Protein AF-A0A4Z2FS42-F1 (afdb_monomer_lite)

Foldseek 3Di:
DDDDDDDDDDDDDDDDDDDDDDDDDDDDDDDDDDDDDDPPDPDDDPVPPDPPPDPDDDDDDDDDDDDDDDDDDDDDDDDDDDDDDDDDDDDDDDDDDDDDDDDDDDDDPDDDDDDPDDDDDDPDDPVVVVVVVVVVVVVVVVVVVVVVVVVVVVVVVVVVVVVVVVVVVVVVVVVVVVVVVVVVVVVVVVVVVVVVVVVCVVCVVVVVVVVVVVVVVVVVSVVVVVCVVVVVVDPDPPPDDPVVVVVVVVVVVVVVVVVVVVVVPPPPVVVVVVVVVVVVCVVVVVVVVVVVVVVVVVVVVVVVVVVVVVVVVVVVVVDVVCDPVRVCCVVPPDD

Radius of gyration: 51.04 Å; chains: 1; bounding box: 106×82×142 Å

Organism: NCBI:txid230148

Structure (mmCIF, N/CA/C/O backbone):
data_AF-A0A4Z2FS42-F1
#
_entry.id   AF-A0A4Z2FS42-F1
#
loop_
_atom_site.group_PDB
_atom_site.id
_atom_site.type_symbol
_atom_site.label_atom_id
_atom_site.label_alt_id
_atom_site.label_comp_id
_atom_site.label_asym_id
_atom_site.label_entity_id
_atom_site.label_seq_id
_atom_site.pdbx_PDB_ins_code
_atom_site.Cartn_x
_atom_site.Cartn_y
_atom_site.Cartn_z
_atom_site.occupancy
_atom_site.B_iso_or_equiv
_atom_site.auth_seq_id
_atom_site.auth_comp_id
_atom_site.auth_asym_id
_atom_site.auth_atom_id
_atom_site.pdbx_PDB_model_num
ATOM 1 N N . MET A 1 1 ? 35.906 0.030 44.402 1.00 43.84 1 MET A N 1
ATOM 2 C CA . MET A 1 1 ? 36.406 -0.718 43.227 1.00 43.84 1 MET A CA 1
ATOM 3 C C . MET A 1 1 ? 36.754 -2.135 43.660 1.00 43.84 1 MET A C 1
ATOM 5 O O . MET A 1 1 ? 37.152 -2.299 44.803 1.00 43.84 1 MET A O 1
ATOM 9 N N . SER A 1 2 ? 36.602 -3.094 42.743 1.00 39.00 2 SER A N 1
ATOM 10 C CA . SER A 1 2 ? 36.711 -4.559 42.892 1.00 39.00 2 SER A CA 1
ATOM 11 C C . SER A 1 2 ? 35.472 -5.287 43.411 1.00 39.00 2 SER A C 1
ATOM 13 O O . SER A 1 2 ? 35.151 -5.234 44.592 1.00 39.00 2 SER A O 1
ATOM 15 N N . THR A 1 3 ? 34.819 -6.025 42.509 1.00 35.16 3 THR A N 1
ATOM 16 C CA . THR A 1 3 ? 34.670 -7.494 42.581 1.00 35.16 3 THR A CA 1
ATOM 17 C C . THR A 1 3 ? 33.932 -8.016 41.332 1.00 35.16 3 THR A C 1
ATOM 19 O O . THR A 1 3 ? 32.790 -7.668 41.070 1.00 35.16 3 THR A O 1
ATOM 22 N N . ASN A 1 4 ? 34.625 -8.842 40.545 1.00 39.91 4 ASN A N 1
ATOM 23 C CA . ASN A 1 4 ? 34.054 -10.009 39.844 1.00 39.91 4 ASN A CA 1
ATOM 24 C C . ASN A 1 4 ? 34.124 -11.206 40.847 1.00 39.91 4 ASN A C 1
ATOM 26 O O . ASN A 1 4 ? 34.803 -11.007 41.863 1.00 39.91 4 ASN A O 1
ATOM 30 N N . PRO A 1 5 ? 33.579 -12.438 40.626 1.00 57.19 5 PRO A N 1
ATOM 31 C CA . PRO A 1 5 ? 33.249 -13.059 39.328 1.00 57.19 5 PRO A CA 1
ATOM 32 C C . PRO A 1 5 ? 32.094 -14.125 39.289 1.00 57.19 5 PRO A C 1
ATOM 34 O O . PRO A 1 5 ? 31.539 -14.517 40.303 1.00 57.19 5 PRO A O 1
ATOM 37 N N . SER A 1 6 ? 31.853 -14.661 38.076 1.00 35.16 6 SER A N 1
ATOM 38 C CA . SER A 1 6 ? 31.597 -16.082 37.703 1.00 35.16 6 SER A CA 1
ATOM 39 C C . SER A 1 6 ? 30.353 -16.862 38.194 1.00 35.16 6 SER A C 1
ATOM 41 O O . SER A 1 6 ? 30.174 -17.076 39.384 1.00 35.16 6 SER A O 1
ATOM 43 N N . LEU A 1 7 ? 29.602 -17.483 37.265 1.00 32.50 7 LEU A N 1
ATOM 44 C CA . LEU A 1 7 ? 29.760 -18.911 36.895 1.00 32.50 7 LEU A CA 1
ATOM 45 C C . LEU A 1 7 ? 28.726 -19.371 35.845 1.00 32.50 7 LEU A C 1
ATOM 47 O O . LEU A 1 7 ? 27.563 -18.979 35.851 1.00 32.50 7 LEU A O 1
ATOM 51 N N . LYS A 1 8 ? 29.187 -20.244 34.945 1.00 37.31 8 LYS A N 1
ATOM 52 C CA . LYS A 1 8 ? 28.462 -20.915 33.855 1.00 37.31 8 LYS A CA 1
ATOM 53 C C . LYS A 1 8 ? 28.771 -22.418 33.962 1.00 37.31 8 LYS A C 1
ATOM 55 O O . LYS A 1 8 ? 29.942 -22.757 34.097 1.00 37.31 8 LYS A O 1
ATOM 60 N N . SER A 1 9 ? 27.767 -23.298 33.905 1.00 32.19 9 SER A N 1
ATOM 61 C CA . SER A 1 9 ? 27.852 -24.731 33.508 1.00 32.19 9 SER A CA 1
ATOM 62 C C . SER A 1 9 ? 26.427 -25.331 33.474 1.00 32.19 9 SER A C 1
ATOM 64 O O . SER A 1 9 ? 25.662 -25.141 34.410 1.00 32.19 9 SER A O 1
ATOM 66 N N . SER A 1 10 ? 25.908 -25.687 32.288 1.00 31.25 10 SER A N 1
ATOM 67 C CA . SER A 1 10 ? 25.725 -27.053 31.721 1.00 31.25 10 SER A CA 1
ATOM 68 C C . SER A 1 10 ? 24.819 -27.979 32.558 1.00 31.25 10 SER A C 1
ATOM 70 O O . SER A 1 10 ? 25.208 -28.405 33.634 1.00 31.25 10 SER A O 1
ATOM 72 N N . SER A 1 11 ? 23.562 -28.192 32.149 1.00 31.44 11 SER A N 1
ATOM 73 C CA . SER A 1 11 ? 23.066 -29.289 31.282 1.00 31.44 11 SER A CA 1
ATOM 74 C C . SER A 1 11 ? 23.038 -30.674 31.945 1.00 31.44 11 SER A C 1
ATOM 76 O O . SER A 1 11 ? 24.085 -31.245 32.232 1.00 31.44 11 SER A O 1
ATOM 78 N N . THR A 1 12 ? 21.838 -31.241 32.110 1.00 34.03 12 THR A N 1
ATOM 79 C CA . THR A 1 12 ? 21.510 -32.616 31.687 1.00 34.03 12 THR A CA 1
ATOM 80 C C . THR A 1 12 ? 19.995 -32.834 31.665 1.00 34.03 12 THR A C 1
ATOM 82 O O . THR A 1 12 ? 19.233 -32.250 32.428 1.00 34.03 12 THR A O 1
ATOM 85 N N . ASP A 1 13 ? 19.611 -33.652 30.697 1.00 31.41 13 ASP A N 1
ATOM 86 C CA . ASP A 1 13 ? 18.299 -33.910 30.115 1.00 31.41 13 ASP A CA 1
ATOM 87 C C . ASP A 1 13 ? 17.724 -35.231 30.670 1.00 31.41 13 ASP A C 1
ATOM 89 O O . ASP A 1 13 ? 18.502 -36.099 31.064 1.00 31.41 13 ASP A O 1
ATOM 93 N N . THR A 1 14 ? 16.397 -35.418 30.693 1.00 35.22 14 THR A N 1
ATOM 94 C CA . THR A 1 14 ? 15.721 -36.744 30.646 1.00 35.22 14 THR A CA 1
ATOM 95 C C . THR A 1 14 ? 14.189 -36.613 30.507 1.00 35.22 14 THR A C 1
ATOM 97 O O . THR A 1 14 ? 13.430 -36.616 31.466 1.00 35.22 14 THR A O 1
ATOM 100 N N . LYS A 1 15 ? 13.745 -36.492 29.253 1.00 35.59 15 LYS A N 1
ATOM 101 C CA . LYS A 1 15 ? 12.736 -37.312 28.537 1.00 35.59 15 LYS A CA 1
ATOM 102 C C . LYS A 1 15 ? 11.478 -37.880 29.260 1.00 35.59 15 LYS A C 1
ATOM 104 O O . LYS A 1 15 ? 11.573 -38.768 30.098 1.00 35.59 15 LYS A O 1
ATOM 109 N N . SER A 1 16 ? 10.332 -37.616 28.599 1.00 30.27 16 SER A N 1
ATOM 110 C CA . SER A 1 16 ? 9.091 -38.434 28.467 1.00 30.27 16 SER A CA 1
ATOM 111 C C . SER A 1 16 ? 8.063 -38.359 29.618 1.00 30.27 16 SER A C 1
ATOM 113 O O . SER A 1 16 ? 8.430 -38.444 30.773 1.00 30.27 16 SER A O 1
ATOM 115 N N . THR A 1 17 ? 6.743 -38.217 29.427 1.00 31.22 17 THR A N 1
ATOM 116 C CA . THR A 1 17 ? 5.826 -38.826 28.443 1.00 31.22 17 THR A CA 1
ATOM 117 C C . THR A 1 17 ? 4.518 -38.020 28.281 1.00 31.22 17 THR A C 1
ATOM 119 O O . THR A 1 17 ? 4.109 -37.237 29.130 1.00 31.22 17 THR A O 1
ATOM 122 N N . LYS A 1 18 ? 3.866 -38.277 27.145 1.00 33.28 18 LYS A N 1
ATOM 123 C CA . LYS A 1 18 ? 2.578 -37.801 26.618 1.00 33.28 18 LYS A CA 1
ATOM 124 C C . LYS A 1 18 ? 1.390 -38.604 27.178 1.00 33.28 18 LYS A C 1
ATOM 126 O O . LYS A 1 18 ? 1.459 -39.827 27.151 1.00 33.28 18 LYS A O 1
ATOM 131 N N . SER A 1 19 ? 0.288 -37.944 27.556 1.00 30.28 19 SER A N 1
ATOM 132 C CA . SER A 1 19 ? -1.095 -38.483 27.630 1.00 30.28 19 SER A CA 1
ATOM 133 C C . SER A 1 19 ? -2.027 -37.349 28.115 1.00 30.28 19 SER A C 1
ATOM 135 O O . SER A 1 19 ? -1.705 -36.716 29.108 1.00 30.28 19 SER A O 1
ATOM 137 N N . GLY A 1 20 ? -3.132 -36.931 27.487 1.00 28.22 20 GLY A N 1
ATOM 138 C CA . GLY A 1 20 ? -4.033 -37.622 26.568 1.00 28.22 20 GLY A CA 1
ATOM 139 C C . GLY A 1 20 ? -5.288 -38.114 27.300 1.00 28.22 20 GLY A C 1
ATOM 140 O O . GLY A 1 20 ? -5.490 -39.319 27.368 1.00 28.22 20 GLY A O 1
ATOM 141 N N . SER A 1 21 ? -6.119 -37.230 27.875 1.00 28.89 21 SER A N 1
ATOM 142 C CA . SER A 1 21 ? -7.368 -37.640 28.537 1.00 28.89 21 SER A CA 1
ATOM 143 C C . SER A 1 21 ? -8.581 -37.460 27.618 1.00 28.89 21 SER A C 1
ATOM 145 O O . SER A 1 21 ? -8.956 -36.352 27.252 1.00 28.89 21 SER A O 1
ATOM 147 N N . ASN A 1 22 ? -9.210 -38.580 27.260 1.00 30.80 22 ASN A N 1
ATOM 148 C CA . ASN A 1 22 ? -10.574 -38.633 26.746 1.00 30.80 22 ASN A CA 1
ATOM 149 C C . ASN A 1 22 ? -11.304 -39.834 27.366 1.00 30.80 22 ASN A C 1
ATOM 151 O O . ASN A 1 22 ? -10.798 -40.950 27.343 1.00 30.80 22 ASN A O 1
ATOM 155 N N . ALA A 1 23 ? -12.503 -39.536 27.872 1.00 30.44 23 ALA A N 1
ATOM 156 C CA . ALA A 1 23 ? -13.696 -40.369 28.042 1.00 30.44 23 ALA A CA 1
ATOM 157 C C . ALA A 1 23 ? -13.602 -41.759 28.712 1.00 30.44 23 ALA A C 1
ATOM 159 O O . ALA A 1 23 ? -13.094 -42.720 28.147 1.00 30.44 23 ALA A O 1
ATOM 160 N N . SER A 1 24 ? -14.344 -41.922 29.812 1.00 31.53 24 SER A N 1
ATOM 161 C CA . SER A 1 24 ? -15.269 -43.057 29.961 1.00 31.53 24 SER A CA 1
ATOM 162 C C . SER A 1 24 ? -16.402 -42.730 30.945 1.00 31.53 24 SER A C 1
ATOM 164 O O . SER A 1 24 ? -16.289 -41.856 31.802 1.00 31.53 24 SER A O 1
ATOM 166 N N . LYS A 1 25 ? -17.537 -43.384 30.706 1.00 31.92 25 LYS A N 1
ATOM 167 C CA . LYS A 1 25 ? -18.897 -43.161 31.210 1.00 31.92 25 LYS A CA 1
ATOM 168 C C . LYS A 1 25 ? -19.390 -44.502 31.792 1.00 31.92 25 LYS A C 1
ATOM 170 O O . LYS A 1 25 ? -18.955 -45.528 31.274 1.00 31.92 25 LYS A O 1
ATOM 175 N N . LEU A 1 26 ? -20.367 -44.453 32.715 1.00 30.45 26 LEU A N 1
ATOM 176 C CA . LEU A 1 26 ? -21.192 -45.558 33.275 1.00 30.45 26 LEU A CA 1
ATOM 177 C C . LEU A 1 26 ? -20.496 -46.514 34.287 1.00 30.45 26 LEU A C 1
ATOM 179 O O . LEU A 1 26 ? -19.335 -46.839 34.107 1.00 30.45 26 LEU A O 1
ATOM 183 N N . ASP A 1 27 ? -21.124 -47.076 35.335 1.00 28.30 27 ASP A N 1
ATOM 184 C CA . ASP A 1 27 ? -22.435 -46.874 35.980 1.00 28.30 27 ASP A CA 1
ATOM 185 C C . ASP A 1 27 ? -22.505 -47.626 37.343 1.00 28.30 27 ASP A C 1
ATOM 187 O O . ASP A 1 27 ? -21.846 -48.644 37.528 1.00 28.30 27 ASP A O 1
ATOM 191 N N . THR A 1 28 ? -23.379 -47.147 38.243 1.00 31.19 28 THR A N 1
ATOM 192 C CA . THR A 1 28 ? -24.118 -47.817 39.357 1.00 31.19 28 THR A CA 1
ATOM 193 C C . THR A 1 28 ? -23.478 -48.813 40.354 1.00 31.19 28 THR A C 1
ATOM 195 O O . THR A 1 28 ? -23.146 -49.941 40.012 1.00 31.19 28 THR A O 1
ATOM 198 N N . THR A 1 29 ? -23.613 -48.521 41.662 1.00 32.31 29 THR A N 1
ATOM 199 C CA . THR A 1 29 ? -24.537 -49.248 42.580 1.00 32.31 29 THR A CA 1
ATOM 200 C C . THR A 1 29 ? -24.761 -48.513 43.915 1.00 32.31 29 THR A C 1
ATOM 202 O O . THR A 1 29 ? -23.971 -47.683 44.350 1.00 32.31 29 THR A O 1
ATOM 205 N N . VAL A 1 30 ? -25.925 -48.786 44.507 1.00 31.23 30 VAL A N 1
ATOM 206 C CA . VAL A 1 30 ? -26.666 -48.038 45.536 1.00 31.23 30 VAL A CA 1
ATOM 207 C C . VAL A 1 30 ? -26.374 -48.552 46.953 1.00 31.23 30 VAL A C 1
ATOM 209 O O . VAL A 1 30 ? -26.316 -49.757 47.151 1.00 31.23 30 VAL A O 1
ATOM 212 N N . THR A 1 31 ? -26.331 -47.669 47.959 1.00 31.75 31 THR A N 1
ATOM 213 C CA . THR A 1 31 ? -26.948 -47.887 49.292 1.00 31.75 31 THR A CA 1
ATOM 214 C C . THR A 1 31 ? -27.086 -46.544 50.024 1.00 31.75 31 THR A C 1
ATOM 216 O O . THR A 1 31 ? -26.154 -45.749 50.097 1.00 31.75 31 THR A O 1
ATOM 219 N N . GLY A 1 32 ? -28.304 -46.236 50.476 1.00 31.83 32 GLY A N 1
ATOM 220 C CA . GLY A 1 32 ? -28.723 -44.879 50.817 1.00 31.83 32 GLY A CA 1
ATOM 221 C C . GLY A 1 32 ? -28.475 -44.432 52.255 1.00 31.83 32 GLY A C 1
ATOM 222 O O . GLY A 1 32 ? -28.556 -45.216 53.195 1.00 31.83 32 GLY A O 1
ATOM 223 N N . LYS A 1 33 ? -28.329 -43.113 52.410 1.00 36.12 33 LYS A N 1
ATOM 224 C CA . LYS A 1 33 ? -28.844 -42.331 53.540 1.00 36.12 33 LYS A CA 1
ATOM 225 C C . LYS A 1 33 ? -29.383 -41.009 52.990 1.00 36.12 33 LYS A C 1
ATOM 227 O O . LYS A 1 33 ? -28.796 -40.412 52.094 1.00 36.12 33 LYS A O 1
ATOM 232 N N . LYS A 1 34 ? -30.565 -40.619 53.469 1.00 43.53 34 LYS A N 1
ATOM 233 C CA . LYS A 1 34 ? -31.320 -39.440 53.033 1.00 43.53 34 LYS A CA 1
ATOM 234 C C . LYS A 1 34 ? -30.505 -38.166 53.279 1.00 43.53 34 LYS A C 1
ATOM 236 O O . LYS A 1 34 ? -30.177 -37.865 54.423 1.00 43.53 34 LYS A O 1
ATOM 241 N N . THR A 1 35 ? -30.261 -37.389 52.228 1.00 33.09 35 THR A N 1
ATOM 242 C CA . THR A 1 35 ? -29.812 -35.997 52.340 1.00 33.09 35 THR A CA 1
ATOM 243 C C . THR A 1 35 ? -30.589 -35.166 51.327 1.00 33.09 35 THR A C 1
ATOM 245 O O . THR A 1 35 ? -30.643 -35.482 50.139 1.00 33.09 35 THR A O 1
ATOM 248 N N . VAL A 1 36 ? -31.279 -34.155 51.846 1.00 38.38 36 VAL A N 1
ATOM 249 C CA . VAL A 1 36 ? -32.133 -33.216 51.120 1.00 38.38 36 VAL A CA 1
ATOM 250 C C . VAL A 1 36 ? -31.281 -32.451 50.104 1.00 38.38 36 VAL A C 1
ATOM 252 O O . VAL A 1 36 ? -30.315 -31.794 50.480 1.00 38.38 36 VAL A O 1
ATOM 255 N N . LYS A 1 37 ? -31.619 -32.548 48.814 1.00 36.91 37 LYS A N 1
ATOM 256 C CA . LYS A 1 37 ? -31.014 -31.727 47.756 1.00 36.91 37 LYS A CA 1
ATOM 257 C C . LYS A 1 37 ? -31.704 -30.358 47.739 1.00 36.91 37 LYS A C 1
ATOM 259 O O . LYS A 1 37 ? -32.931 -30.343 47.627 1.00 36.91 37 LYS A O 1
ATOM 264 N N . PRO A 1 38 ? -30.988 -29.222 47.759 1.00 41.03 38 PRO A N 1
ATOM 265 C CA . PRO A 1 38 ? -31.581 -27.979 47.302 1.00 41.03 38 PRO A CA 1
ATOM 266 C C . PRO A 1 38 ? -31.690 -28.055 45.774 1.00 41.03 38 PRO A C 1
ATOM 268 O O . PRO A 1 38 ? -30.695 -28.150 45.056 1.00 41.03 38 PRO A O 1
ATOM 271 N N . SER A 1 39 ? -32.923 -28.070 45.277 1.00 37.12 39 SER A N 1
ATOM 272 C CA . SER A 1 39 ? -33.230 -27.889 43.860 1.00 37.12 39 SER A CA 1
ATOM 273 C C . SER A 1 39 ? -32.970 -26.428 43.496 1.00 37.12 39 SER A C 1
ATOM 275 O O . SER A 1 39 ? -33.879 -25.604 43.554 1.00 37.12 39 SER A O 1
ATOM 277 N N . VAL A 1 40 ? -31.727 -26.082 43.161 1.00 40.25 40 VAL A N 1
ATOM 278 C CA . VAL A 1 40 ? -31.415 -24.774 42.576 1.00 40.25 40 VAL A CA 1
ATOM 279 C C . VAL A 1 40 ? -31.700 -24.857 41.083 1.00 40.25 40 VAL A C 1
ATOM 281 O O . VAL A 1 40 ? -30.893 -25.339 40.290 1.00 40.25 40 VAL A O 1
ATOM 284 N N . THR A 1 41 ? -32.892 -24.414 40.702 1.00 44.22 41 THR A N 1
ATOM 285 C CA . THR A 1 41 ? -33.225 -24.115 39.313 1.00 44.22 41 THR A CA 1
ATOM 286 C C . THR A 1 41 ? -32.471 -22.841 38.939 1.00 44.22 41 THR A C 1
ATOM 288 O O . THR A 1 41 ? -32.811 -21.762 39.419 1.00 44.22 41 THR A O 1
ATOM 291 N N . PHE A 1 42 ? -31.430 -22.940 38.111 1.00 45.31 42 PHE A N 1
ATOM 292 C CA . PHE A 1 42 ? -30.772 -21.760 37.549 1.00 45.31 42 PHE A CA 1
ATOM 293 C C . PHE A 1 42 ? -31.729 -21.089 36.558 1.00 45.31 42 PHE A C 1
ATOM 295 O O . PHE A 1 42 ? -31.854 -21.501 35.404 1.00 45.31 42 PHE A O 1
ATOM 302 N N . VAL A 1 43 ? -32.452 -20.075 37.029 1.00 46.66 43 VAL A N 1
ATOM 303 C CA . VAL A 1 43 ? -33.304 -19.231 36.192 1.00 46.66 43 VAL A CA 1
ATOM 304 C C . VAL A 1 43 ? -32.396 -18.279 35.423 1.00 46.66 43 VAL A C 1
ATOM 306 O O . VAL A 1 43 ? -31.681 -17.469 36.005 1.00 46.66 43 VAL A O 1
ATOM 309 N N . LYS A 1 44 ? -32.396 -18.399 34.094 1.00 51.38 44 LYS A N 1
ATOM 310 C CA . LYS A 1 44 ? -31.636 -17.518 33.201 1.00 51.38 44 LYS A CA 1
ATOM 311 C C . LYS A 1 44 ? -32.141 -16.081 33.387 1.00 51.38 44 LYS A C 1
ATOM 313 O O . LYS A 1 44 ? -33.338 -15.832 33.233 1.00 51.38 44 LYS A O 1
ATOM 318 N N . SER A 1 45 ? -31.253 -15.155 33.753 1.00 50.97 45 SER A N 1
ATOM 319 C CA . SER A 1 45 ? -31.635 -13.777 34.074 1.00 50.97 45 SER A CA 1
ATOM 320 C C . SER A 1 45 ? -32.296 -13.099 32.868 1.00 50.97 45 SER A C 1
ATOM 322 O O . SER A 1 45 ? -31.807 -13.143 31.737 1.00 50.97 45 SER A O 1
ATOM 324 N N . ARG A 1 46 ? -33.447 -12.461 33.106 1.00 61.19 46 ARG A N 1
ATOM 325 C CA . ARG A 1 46 ? -34.257 -11.805 32.061 1.00 61.19 46 ARG A CA 1
ATOM 326 C C . ARG A 1 46 ? -33.543 -10.595 31.431 1.00 61.19 46 ARG A C 1
ATOM 328 O O . ARG A 1 46 ? -33.897 -10.184 30.337 1.00 61.19 46 ARG A O 1
ATOM 335 N N . TYR A 1 47 ? -32.511 -10.074 32.100 1.00 53.47 47 TYR A N 1
ATOM 336 C CA . TYR A 1 47 ? -31.672 -8.962 31.640 1.00 53.47 47 TYR A CA 1
ATOM 337 C C . TYR A 1 47 ? -30.578 -9.363 30.635 1.00 53.47 47 TYR A C 1
ATOM 339 O O . TYR A 1 47 ? -30.006 -8.494 29.990 1.00 53.47 47 TYR A O 1
ATOM 347 N N . MET A 1 48 ? -30.296 -10.662 30.469 1.00 50.50 48 MET A N 1
ATOM 348 C CA . MET A 1 48 ? -29.317 -11.183 29.498 1.00 50.50 48 MET A CA 1
ATOM 349 C C . MET A 1 48 ? -29.975 -11.787 28.250 1.00 50.50 48 MET A C 1
ATOM 351 O O . MET A 1 48 ? -29.343 -12.539 27.508 1.00 50.50 48 MET A O 1
ATOM 355 N N . GLN A 1 49 ? -31.247 -11.467 28.000 1.00 58.00 49 GLN A N 1
ATOM 356 C CA . GLN A 1 49 ? -31.914 -11.798 26.744 1.00 58.00 49 GLN A CA 1
ATOM 357 C C . GLN A 1 49 ? -31.491 -10.795 25.669 1.00 58.00 49 GLN A C 1
ATOM 359 O O . GLN A 1 49 ? -32.237 -9.894 25.297 1.00 58.00 49 GLN A O 1
ATOM 364 N N . SER A 1 50 ? -30.264 -10.939 25.169 1.00 49.62 50 SER A N 1
ATOM 365 C CA . SER A 1 5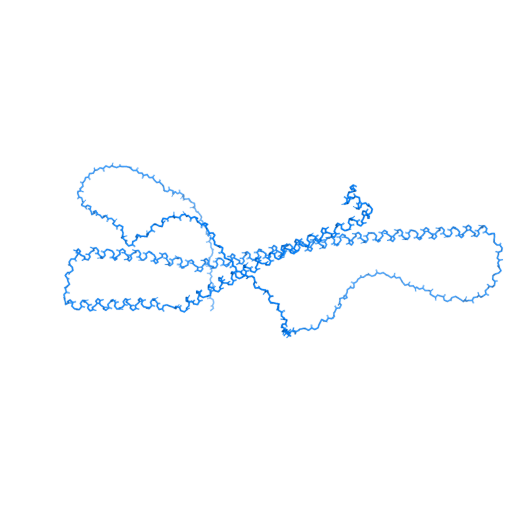0 ? -29.898 -10.364 23.879 1.00 49.62 50 SER A CA 1
ATOM 366 C C . SER A 1 50 ? -30.903 -10.890 22.859 1.00 49.62 50 SER A C 1
ATOM 368 O O . SER A 1 50 ? -31.047 -12.105 22.725 1.00 49.62 50 SER A O 1
ATOM 370 N N . ALA A 1 51 ? -31.613 -10.001 22.164 1.00 46.31 51 ALA A N 1
ATOM 371 C CA . ALA A 1 51 ? -32.434 -10.386 21.028 1.00 46.31 51 ALA A CA 1
ATOM 372 C C . ALA A 1 51 ? -31.546 -11.167 20.050 1.00 46.31 51 ALA A C 1
ATOM 374 O O . ALA A 1 51 ? -30.624 -10.601 19.457 1.00 46.31 51 ALA A O 1
ATOM 375 N N . GLU A 1 52 ? -31.788 -12.472 19.931 1.00 41.28 52 GLU A N 1
ATOM 376 C CA . GLU A 1 52 ? -31.208 -13.299 18.884 1.00 41.28 52 GLU A CA 1
ATOM 377 C C . GLU A 1 52 ? -31.590 -12.637 17.558 1.00 41.28 52 GLU A C 1
ATOM 379 O O . GLU A 1 52 ? -32.755 -12.597 17.161 1.00 41.28 52 GLU A O 1
ATOM 384 N N . LYS A 1 53 ? -30.607 -11.988 16.925 1.00 42.59 53 LYS A N 1
ATOM 385 C CA . LYS A 1 53 ? -30.763 -11.330 15.633 1.00 42.59 53 LYS A CA 1
ATOM 386 C C . LYS A 1 53 ? -31.158 -12.411 14.634 1.00 42.59 53 LYS A C 1
ATOM 388 O O . LYS A 1 53 ? -30.319 -13.195 14.204 1.00 42.59 53 LYS A O 1
ATOM 393 N N . ALA A 1 54 ? -32.436 -12.441 14.269 1.00 36.66 54 ALA A N 1
ATOM 394 C CA . ALA A 1 54 ? -32.894 -13.158 13.097 1.00 36.66 54 ALA A CA 1
ATOM 395 C C . ALA A 1 54 ? -32.123 -12.621 11.883 1.00 36.66 54 ALA A C 1
ATOM 397 O O . ALA A 1 54 ? -32.242 -11.451 11.513 1.00 36.66 54 ALA A O 1
ATOM 398 N N . SER A 1 55 ? -31.301 -13.483 11.295 1.00 43.06 55 SER A N 1
ATOM 399 C CA . SER A 1 55 ? -30.638 -13.273 10.017 1.00 43.06 55 SER A CA 1
ATOM 400 C C . SER A 1 55 ? -31.701 -13.130 8.927 1.00 43.06 55 SER A C 1
ATOM 402 O O . SER A 1 55 ? -32.186 -14.119 8.385 1.00 43.06 55 SER A O 1
ATOM 404 N N . LEU A 1 56 ? -32.096 -11.897 8.616 1.00 34.25 56 LEU A N 1
ATOM 405 C CA . LEU A 1 56 ? -32.937 -11.590 7.464 1.00 34.25 56 LEU A CA 1
ATOM 406 C C . LEU A 1 56 ? -32.053 -11.091 6.325 1.00 34.25 56 LEU A C 1
ATOM 408 O O . LEU A 1 56 ? -31.824 -9.899 6.138 1.00 34.25 56 LEU A O 1
ATOM 412 N N . SER A 1 57 ? -31.570 -12.053 5.547 1.00 40.31 57 SER A N 1
ATOM 413 C CA . SER A 1 57 ? -31.229 -11.843 4.148 1.00 40.31 57 SER A CA 1
ATOM 414 C C . SER A 1 57 ? -32.484 -11.387 3.402 1.00 40.31 57 SER A C 1
ATOM 416 O O . SER A 1 57 ? -33.474 -12.117 3.373 1.00 40.31 57 SER A O 1
ATOM 418 N N . LYS A 1 58 ? -32.441 -10.209 2.774 1.00 35.44 58 LYS A N 1
ATOM 419 C CA . LYS A 1 58 ? -33.213 -9.914 1.560 1.00 35.44 58 LYS A CA 1
ATOM 420 C C . LYS A 1 58 ? -32.663 -8.675 0.865 1.00 35.44 58 LYS A C 1
ATOM 422 O O . LYS A 1 58 ? -32.761 -7.556 1.357 1.00 35.44 58 LYS A O 1
ATOM 427 N N . SER A 1 59 ? -32.081 -8.934 -0.297 1.00 36.62 59 SER A N 1
ATOM 428 C CA . SER A 1 59 ? -31.867 -7.997 -1.388 1.00 36.62 59 SER A CA 1
ATOM 429 C C . SER A 1 59 ? -33.149 -7.224 -1.695 1.00 36.62 59 SER A C 1
ATOM 431 O O . SER A 1 59 ? -34.223 -7.820 -1.690 1.00 36.62 59 SER A O 1
ATOM 433 N N . ASN A 1 60 ? -33.031 -5.943 -2.044 1.00 32.53 60 ASN A N 1
ATOM 434 C CA . ASN A 1 60 ? -33.943 -5.322 -2.998 1.00 32.53 60 ASN A CA 1
ATOM 435 C C . ASN A 1 60 ? -33.249 -4.174 -3.736 1.00 32.53 60 ASN A C 1
ATOM 437 O O . ASN A 1 60 ? -32.915 -3.136 -3.172 1.00 32.53 60 ASN A O 1
ATOM 441 N N . SER A 1 61 ? -33.041 -4.440 -5.024 1.00 35.72 61 SER A N 1
ATOM 442 C CA . SER A 1 61 ? -33.057 -3.470 -6.113 1.00 35.72 61 SER A CA 1
ATOM 443 C C . SER A 1 61 ? -34.315 -2.606 -6.019 1.00 35.72 61 SER A C 1
ATOM 445 O O . SER A 1 61 ? -35.375 -3.149 -5.713 1.00 35.72 61 SER A O 1
ATOM 447 N N . LEU A 1 62 ? -34.192 -1.305 -6.295 1.00 33.56 62 LEU A N 1
ATOM 448 C CA . LEU A 1 62 ? -35.136 -0.539 -7.117 1.00 33.56 62 LEU A CA 1
ATOM 449 C C . LEU A 1 62 ? -34.614 0.894 -7.318 1.00 33.56 62 LEU A C 1
ATOM 451 O O . LEU A 1 62 ? -34.479 1.682 -6.386 1.00 33.56 62 LEU A O 1
ATOM 455 N N . THR A 1 63 ? -34.266 1.146 -8.578 1.00 36.66 63 THR A N 1
ATOM 456 C CA . THR A 1 63 ? -34.460 2.367 -9.374 1.00 36.66 63 THR A CA 1
ATOM 457 C C . THR A 1 63 ? -35.039 3.592 -8.665 1.00 36.66 63 THR A C 1
ATOM 459 O O . THR A 1 63 ? -36.153 3.536 -8.151 1.00 36.66 63 THR A O 1
ATOM 462 N N . ASN A 1 64 ? -34.369 4.736 -8.819 1.00 33.47 64 ASN A N 1
ATOM 463 C CA . ASN A 1 64 ? -35.067 6.001 -9.024 1.00 33.47 64 ASN A CA 1
ATOM 464 C C . ASN A 1 64 ? -34.283 6.902 -9.978 1.00 33.47 64 ASN A C 1
ATOM 466 O O . ASN A 1 64 ? -33.095 7.166 -9.793 1.00 33.47 64 ASN A O 1
ATOM 470 N N . GLU A 1 65 ? -35.002 7.329 -11.010 1.00 35.34 65 GLU A N 1
ATOM 471 C CA . GLU A 1 65 ? -34.645 8.379 -11.946 1.00 35.34 65 GLU A CA 1
ATOM 472 C C . GLU A 1 65 ? -34.561 9.733 -11.233 1.00 35.34 65 GLU A C 1
ATOM 474 O O . GLU A 1 65 ? -35.349 10.024 -10.331 1.00 35.34 65 GLU A O 1
ATOM 479 N N . SER A 1 66 ? -33.668 10.610 -11.690 1.00 35.88 66 SER A N 1
ATOM 480 C CA . SER A 1 66 ? -33.932 12.048 -11.639 1.00 35.88 66 SER A CA 1
ATOM 481 C C . SER A 1 66 ? -33.140 12.795 -12.700 1.00 35.88 66 SER A C 1
ATOM 483 O O . SER A 1 66 ? -31.912 12.815 -12.728 1.00 35.88 66 SER A O 1
ATOM 485 N N . ILE A 1 67 ? -33.929 13.406 -13.572 1.00 43.25 67 ILE A N 1
ATOM 486 C CA . ILE A 1 67 ? -33.600 14.403 -14.576 1.00 43.25 67 ILE A CA 1
ATOM 487 C C . ILE A 1 67 ? -33.038 15.648 -13.878 1.00 43.25 67 ILE A C 1
ATOM 489 O O . ILE A 1 67 ? -33.713 16.234 -13.034 1.00 43.25 67 ILE A O 1
ATOM 493 N N . ALA A 1 68 ? -31.845 16.096 -14.273 1.00 36.66 68 ALA A N 1
ATOM 494 C CA . ALA A 1 68 ? -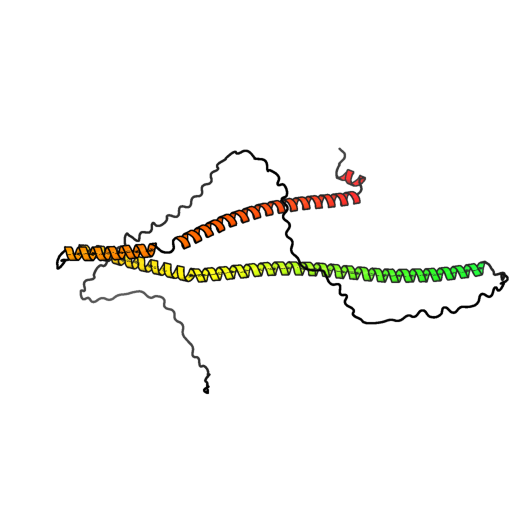31.418 17.481 -14.093 1.00 36.66 68 ALA A CA 1
ATOM 495 C C . ALA A 1 68 ? -30.367 17.877 -15.145 1.00 36.66 68 ALA A C 1
ATOM 497 O O . ALA A 1 68 ? -29.452 17.130 -15.475 1.00 36.66 68 ALA A O 1
ATOM 498 N N . VAL A 1 69 ? -30.575 19.075 -15.679 1.00 37.81 69 VAL A N 1
ATOM 499 C CA . VAL A 1 69 ? -29.913 19.773 -16.790 1.00 37.81 69 VAL A CA 1
ATOM 500 C C . VAL A 1 69 ? -28.381 19.895 -16.631 1.00 37.81 69 VAL A C 1
ATOM 502 O O . VAL A 1 69 ? -27.920 20.159 -15.522 1.00 37.81 69 VAL A O 1
ATOM 505 N N . PRO A 1 70 ? -27.570 19.818 -17.711 1.00 36.91 70 PRO A N 1
ATOM 506 C CA . PRO A 1 70 ? -26.134 20.086 -17.625 1.00 36.91 70 PRO A CA 1
ATOM 507 C C . PRO A 1 70 ? -25.847 21.592 -17.502 1.00 36.91 70 PRO A C 1
ATOM 509 O O . PRO A 1 70 ? -26.187 22.377 -18.391 1.00 36.91 70 PRO A O 1
ATOM 512 N N . LEU A 1 71 ? -25.161 22.001 -16.433 1.00 40.72 71 LEU A N 1
ATOM 513 C CA . LEU A 1 71 ? -24.487 23.299 -16.363 1.00 40.72 71 LEU A CA 1
ATOM 514 C C . LEU A 1 71 ? -23.119 23.197 -17.057 1.00 40.72 71 LEU A C 1
ATOM 516 O O . LEU A 1 71 ? -22.342 22.281 -16.798 1.00 40.72 71 LEU A O 1
ATOM 520 N N . ARG A 1 72 ? -22.841 24.147 -17.960 1.00 44.84 72 ARG A N 1
ATOM 521 C CA . ARG A 1 72 ? -21.567 24.291 -18.688 1.00 44.84 72 ARG A CA 1
ATOM 522 C C . ARG A 1 72 ? -20.369 24.408 -17.728 1.00 44.84 72 ARG A C 1
ATOM 524 O O . ARG A 1 72 ? -20.483 25.121 -16.731 1.00 44.84 72 ARG A O 1
ATOM 531 N N . PRO A 1 73 ? -19.194 23.850 -18.067 1.00 39.91 73 PRO A N 1
ATOM 532 C CA . PRO A 1 73 ? -17.968 24.135 -17.334 1.00 39.91 73 PRO A CA 1
ATOM 533 C C . PRO A 1 73 ? -17.431 25.532 -17.688 1.00 39.91 73 PRO A C 1
ATOM 535 O O . PRO A 1 73 ? -17.273 25.882 -18.858 1.00 39.91 73 PRO A O 1
ATOM 538 N N . SER A 1 74 ? -17.140 26.330 -16.659 1.00 37.50 74 SER A N 1
ATOM 539 C CA . SER A 1 74 ? -16.375 27.574 -16.772 1.00 37.50 74 SER A CA 1
ATOM 540 C C . SER A 1 74 ? -14.881 27.252 -16.789 1.00 37.50 74 SER A C 1
ATOM 542 O O . SER A 1 74 ? -14.376 26.567 -15.903 1.00 37.50 74 SER A O 1
ATOM 544 N N . SER A 1 75 ? -14.172 27.767 -17.790 1.00 44.16 75 SER A N 1
ATOM 545 C CA . SER A 1 75 ? -12.714 27.687 -17.934 1.00 44.16 75 SER A CA 1
ATOM 546 C C . SER A 1 75 ? -11.975 28.377 -16.771 1.00 44.16 75 SER A C 1
ATOM 548 O O . SER A 1 75 ? -12.453 29.412 -16.297 1.00 44.16 75 SER A O 1
ATOM 550 N N . PRO A 1 76 ? -10.781 27.909 -16.354 1.00 41.56 76 PRO A N 1
ATOM 551 C CA . PRO A 1 76 ? -9.925 28.658 -15.439 1.00 41.56 76 PRO A CA 1
ATOM 552 C C . PRO A 1 76 ? -8.948 29.575 -16.199 1.00 41.56 76 PRO A C 1
ATOM 554 O O . PRO A 1 76 ? -8.323 29.176 -17.181 1.00 41.56 76 PRO A O 1
ATOM 557 N N . LYS A 1 77 ? -8.794 30.817 -15.720 1.00 43.72 77 LYS A N 1
ATOM 558 C CA . LYS A 1 77 ? -7.683 31.722 -16.075 1.00 43.72 77 LYS A CA 1
ATOM 559 C C . LYS A 1 77 ? -6.496 31.503 -15.121 1.00 43.72 77 LYS A C 1
ATOM 561 O O . LYS A 1 77 ? -6.721 31.164 -13.961 1.00 43.72 77 LYS A O 1
ATOM 566 N N . PRO A 1 78 ? -5.248 31.728 -15.572 1.00 43.31 78 PRO A N 1
ATOM 567 C CA . PRO A 1 78 ? -4.050 31.371 -14.821 1.00 43.31 78 PRO A CA 1
ATOM 568 C C . PRO A 1 78 ? -3.683 32.457 -13.798 1.00 43.31 78 PRO A C 1
ATOM 570 O O . PRO A 1 78 ? -3.463 33.615 -14.152 1.00 43.31 78 PRO A O 1
ATOM 573 N N . GLY A 1 79 ? -3.595 32.072 -12.525 1.00 33.41 79 GLY A N 1
ATOM 574 C CA . GLY A 1 79 ? -3.046 32.892 -11.446 1.00 33.41 79 GLY A CA 1
ATOM 575 C C . GLY A 1 79 ? -1.607 32.477 -11.162 1.00 33.41 79 GLY A C 1
ATOM 576 O O . GLY A 1 79 ? -1.364 31.402 -10.624 1.00 33.41 79 GLY A O 1
ATOM 577 N N . GLY A 1 80 ? -0.654 33.316 -11.563 1.00 42.25 80 GLY A N 1
ATOM 578 C CA . GLY A 1 80 ? 0.767 33.097 -11.324 1.00 42.25 80 GLY A CA 1
ATOM 579 C C . GLY A 1 80 ? 1.142 33.270 -9.854 1.00 42.25 80 GLY A C 1
ATOM 580 O O . GLY A 1 80 ? 0.841 34.295 -9.246 1.00 42.25 80 GLY A O 1
ATOM 581 N N . VAL A 1 81 ? 1.884 32.303 -9.318 1.00 36.28 81 VAL A N 1
ATOM 582 C CA . VAL A 1 81 ? 2.654 32.455 -8.081 1.00 36.28 81 VAL A CA 1
ATOM 583 C C . VAL A 1 81 ? 4.063 31.936 -8.347 1.00 36.28 81 VAL A C 1
ATOM 585 O O . VAL A 1 81 ? 4.272 30.775 -8.684 1.00 36.28 81 VAL A O 1
ATOM 588 N N . LYS A 1 82 ? 5.037 32.846 -8.249 1.00 42.88 82 LYS A N 1
ATOM 589 C CA . LYS A 1 82 ? 6.472 32.564 -8.331 1.00 42.88 82 LYS A CA 1
ATOM 590 C C . LYS A 1 82 ? 6.948 32.011 -6.988 1.00 42.88 82 LYS A C 1
ATOM 592 O O . LYS A 1 82 ? 6.814 32.698 -5.980 1.00 42.88 82 LYS A O 1
ATOM 597 N N . SER A 1 83 ? 7.609 30.858 -6.988 1.00 36.53 83 SER A N 1
ATOM 598 C CA . SER A 1 83 ? 8.470 30.419 -5.884 1.00 36.53 83 SER A CA 1
ATOM 599 C C . SER A 1 83 ? 9.936 30.554 -6.296 1.00 36.53 83 SER A C 1
ATOM 601 O O . SER A 1 83 ? 10.395 29.928 -7.249 1.00 36.53 83 SER A O 1
ATOM 603 N N . ARG A 1 84 ? 10.659 31.420 -5.579 1.00 38.66 84 ARG A N 1
ATOM 604 C CA . ARG A 1 84 ? 12.087 31.713 -5.738 1.00 38.66 84 ARG A CA 1
ATOM 605 C C . ARG A 1 84 ? 12.853 31.054 -4.590 1.00 38.66 84 ARG A C 1
ATOM 607 O O . ARG A 1 84 ? 12.804 31.561 -3.480 1.00 38.66 84 ARG A O 1
ATOM 614 N N . VAL A 1 85 ? 13.579 29.978 -4.885 1.00 38.44 85 VAL A N 1
ATOM 615 C CA . VAL A 1 85 ? 14.672 29.377 -4.091 1.00 38.44 85 VAL A CA 1
ATOM 616 C C . VAL A 1 85 ? 15.547 28.669 -5.145 1.00 38.44 85 VAL A C 1
ATOM 618 O O . VAL A 1 85 ? 15.002 27.933 -5.951 1.00 38.44 85 VAL A O 1
ATOM 621 N N . GLY A 1 86 ? 16.848 28.876 -5.350 1.00 39.06 86 GLY A N 1
ATOM 622 C CA . GLY A 1 86 ? 17.898 29.447 -4.519 1.00 39.06 86 GLY A CA 1
ATOM 623 C C . GLY A 1 86 ? 18.940 28.369 -4.205 1.00 39.06 86 GLY A C 1
ATOM 624 O O . GLY A 1 86 ? 18.947 27.894 -3.081 1.00 39.06 86 GLY A O 1
ATOM 625 N N . THR A 1 87 ? 19.766 27.944 -5.177 1.00 41.75 87 THR A N 1
ATOM 626 C CA . THR A 1 87 ? 21.028 27.175 -4.983 1.00 41.75 87 THR A CA 1
ATOM 627 C C . THR A 1 87 ? 21.863 27.114 -6.297 1.00 41.75 87 THR A C 1
ATOM 629 O O . THR A 1 87 ? 21.312 27.401 -7.359 1.00 41.75 87 THR A O 1
ATOM 632 N N . PRO A 1 88 ? 23.198 26.875 -6.238 1.00 44.00 88 PRO A N 1
ATOM 633 C CA . PRO A 1 88 ? 24.220 27.662 -6.956 1.00 44.00 88 PRO A CA 1
ATOM 634 C C . PRO A 1 88 ? 24.850 26.988 -8.208 1.00 44.00 88 PRO A C 1
ATOM 636 O O . PRO A 1 88 ? 24.521 25.846 -8.528 1.00 44.00 88 PRO A O 1
ATOM 639 N N . PRO A 1 89 ? 25.769 27.681 -8.928 1.00 39.75 89 PRO A N 1
ATOM 640 C CA . PRO A 1 89 ? 26.266 27.284 -10.247 1.00 39.75 89 PRO A CA 1
ATOM 641 C C . PRO A 1 89 ? 27.187 26.060 -10.245 1.00 39.75 89 PRO A C 1
ATOM 643 O O . PRO A 1 89 ? 28.102 25.923 -9.432 1.00 39.75 89 PRO A O 1
ATOM 646 N N . ARG A 1 90 ? 26.970 25.222 -11.258 1.00 38.53 90 ARG A N 1
ATOM 647 C CA . ARG A 1 90 ? 27.756 24.053 -11.660 1.00 38.53 90 ARG A CA 1
ATOM 648 C C . ARG A 1 90 ? 29.223 24.450 -11.902 1.00 38.53 90 ARG A C 1
ATOM 650 O O . ARG A 1 90 ? 29.522 25.155 -12.863 1.00 38.53 90 ARG A O 1
ATOM 657 N N . ARG A 1 91 ? 30.139 23.990 -11.040 1.00 38.56 91 ARG A N 1
ATOM 658 C CA . ARG A 1 91 ? 31.584 23.971 -11.322 1.00 38.56 91 ARG A CA 1
ATOM 659 C C . ARG A 1 91 ? 31.849 22.973 -12.448 1.00 38.56 91 ARG A C 1
ATOM 661 O O . ARG A 1 91 ? 31.448 21.816 -12.356 1.00 38.56 91 ARG A O 1
ATOM 668 N N . SER A 1 92 ? 32.536 23.434 -13.485 1.00 44.03 92 SER A N 1
ATOM 669 C CA . SER A 1 92 ? 33.296 22.586 -14.394 1.00 44.03 92 SER A CA 1
ATOM 670 C C . SER A 1 92 ? 34.425 21.917 -13.614 1.00 44.03 92 SER A C 1
ATOM 672 O O . SER A 1 92 ? 35.108 22.586 -12.848 1.00 44.03 92 SER A O 1
ATOM 674 N N . MET A 1 93 ? 34.622 20.617 -13.810 1.00 38.09 93 MET A N 1
ATOM 675 C CA . MET A 1 93 ? 35.894 19.931 -13.596 1.00 38.09 93 MET A CA 1
ATOM 676 C C . MET A 1 93 ? 35.933 18.750 -14.566 1.00 38.09 93 MET A C 1
ATOM 678 O O . MET A 1 93 ? 35.027 17.918 -14.584 1.00 38.09 93 MET A O 1
ATOM 682 N N . ALA A 1 94 ? 36.967 18.732 -15.398 1.00 40.50 94 ALA A N 1
ATOM 683 C CA . ALA A 1 94 ? 37.376 17.580 -16.185 1.00 40.50 94 ALA A CA 1
ATOM 684 C C . ALA A 1 94 ? 37.961 16.491 -15.268 1.00 40.50 94 ALA A C 1
ATOM 686 O O . ALA A 1 94 ? 38.501 16.829 -14.211 1.00 40.50 94 ALA A O 1
ATOM 687 N N . PRO A 1 95 ? 37.985 15.221 -15.699 1.00 39.50 95 PRO A N 1
ATOM 688 C CA . PRO A 1 95 ? 38.989 14.280 -15.245 1.00 39.50 95 PRO A CA 1
ATOM 689 C C . PRO A 1 95 ? 40.013 14.018 -16.355 1.00 39.50 95 PRO A C 1
ATOM 691 O O . PRO A 1 95 ? 39.678 13.675 -17.487 1.00 39.50 95 PRO A O 1
ATOM 694 N N . ALA A 1 96 ? 41.280 14.186 -15.987 1.00 36.59 96 ALA A N 1
ATOM 695 C CA . ALA A 1 96 ? 42.429 13.668 -16.706 1.00 36.59 96 ALA A CA 1
ATOM 696 C C . ALA A 1 96 ? 42.805 12.295 -16.126 1.00 36.59 96 ALA A C 1
ATOM 698 O O . ALA A 1 96 ? 43.060 12.194 -14.930 1.00 36.59 96 ALA A O 1
ATOM 699 N N . THR A 1 97 ? 42.898 11.286 -16.991 1.00 33.66 97 THR A N 1
ATOM 700 C CA . THR A 1 97 ? 43.658 10.025 -16.845 1.00 33.66 97 THR A CA 1
ATOM 701 C C . THR A 1 97 ? 43.929 9.558 -18.282 1.00 33.66 97 THR A C 1
ATOM 703 O O . THR A 1 97 ? 42.980 9.293 -19.007 1.00 33.66 97 THR A O 1
ATOM 706 N N . SER A 1 98 ? 45.120 9.745 -18.861 1.00 38.94 98 SER A N 1
ATOM 707 C CA . SER A 1 98 ? 46.367 8.981 -18.664 1.00 38.94 98 SER A CA 1
ATOM 708 C C . SER A 1 98 ? 46.212 7.488 -18.971 1.00 38.94 98 SER A C 1
ATOM 710 O O . SER A 1 98 ? 45.669 6.771 -18.135 1.00 38.94 98 SER A O 1
ATOM 712 N N . MET A 1 99 ? 46.709 7.048 -20.141 1.00 33.84 99 MET A N 1
ATOM 713 C CA . MET A 1 99 ? 47.674 5.940 -20.337 1.00 33.84 99 MET A CA 1
ATOM 714 C C . MET A 1 99 ? 47.746 5.498 -21.822 1.00 33.84 99 MET A C 1
ATOM 716 O O . MET A 1 99 ? 46.734 5.133 -22.404 1.00 33.84 99 MET A O 1
ATOM 720 N N . MET A 1 100 ? 48.981 5.465 -22.354 1.00 34.34 100 MET A N 1
ATOM 721 C CA . MET A 1 100 ? 49.501 4.708 -23.520 1.00 34.34 100 MET A CA 1
ATOM 722 C C . MET A 1 100 ? 49.090 5.184 -24.934 1.00 34.34 100 MET A C 1
ATOM 724 O O . MET A 1 100 ? 47.967 4.992 -25.369 1.00 34.34 100 MET A O 1
ATOM 728 N N . SER A 1 101 ? 49.929 5.949 -25.646 1.00 36.84 101 SER A N 1
ATOM 729 C CA . SER A 1 101 ? 51.136 5.544 -26.410 1.00 36.84 101 SER A CA 1
ATOM 730 C C . SER A 1 101 ? 50.823 4.960 -27.794 1.00 36.84 101 SER A C 1
ATOM 732 O O . SER A 1 101 ? 50.463 3.794 -27.889 1.00 36.84 101 SER A O 1
ATOM 734 N N . GLN A 1 102 ? 51.093 5.722 -28.861 1.00 34.34 102 GLN A N 1
ATOM 735 C CA . GLN A 1 102 ? 52.137 5.361 -29.831 1.00 34.34 102 GLN A CA 1
ATOM 736 C C . GLN A 1 102 ? 52.490 6.531 -30.761 1.00 34.34 102 GLN A C 1
ATOM 738 O O . GLN A 1 102 ? 51.643 7.290 -31.223 1.00 34.34 102 GLN A O 1
ATOM 743 N N . GLU A 1 103 ? 53.798 6.671 -30.939 1.00 37.09 103 GLU A N 1
ATOM 744 C CA . GLU A 1 103 ? 54.541 7.696 -31.658 1.00 37.09 103 GLU A CA 1
ATOM 745 C C . GLU A 1 103 ? 54.415 7.532 -33.180 1.00 37.09 103 GLU A C 1
ATOM 747 O O . GLU A 1 103 ? 54.490 6.416 -33.691 1.00 37.09 103 GLU A O 1
ATOM 752 N N . ALA A 1 104 ? 54.334 8.646 -33.911 1.00 31.97 104 ALA A N 1
ATOM 753 C CA . ALA A 1 104 ? 54.827 8.743 -35.287 1.00 31.97 104 ALA A CA 1
ATOM 754 C C . ALA A 1 104 ? 55.107 10.218 -35.632 1.00 31.97 104 ALA A C 1
ATOM 756 O O . ALA A 1 104 ? 54.246 10.958 -36.101 1.00 31.97 104 ALA A O 1
ATOM 757 N N . GLU A 1 105 ? 56.338 10.642 -35.355 1.00 35.00 105 GLU A N 1
ATOM 758 C CA . GLU A 1 105 ? 56.950 11.892 -35.816 1.00 35.00 105 GLU A CA 1
ATOM 759 C C . GLU A 1 105 ? 56.961 11.991 -37.359 1.00 35.00 105 GLU A C 1
ATOM 761 O O . GLU A 1 105 ? 57.482 11.084 -38.015 1.00 35.00 105 GLU A O 1
ATOM 766 N N . PRO A 1 106 ? 56.505 13.098 -37.980 1.00 35.97 106 PRO A N 1
ATOM 767 C CA . PRO A 1 106 ? 56.804 13.390 -39.374 1.00 35.97 106 PRO A CA 1
ATOM 768 C C . PRO A 1 106 ? 58.085 14.231 -39.443 1.00 35.97 106 PRO A C 1
ATOM 770 O O . PRO A 1 106 ? 58.063 15.456 -39.321 1.00 35.97 106 PRO A O 1
ATOM 773 N N . SER A 1 107 ? 59.225 13.577 -39.661 1.00 37.53 107 SER A N 1
ATOM 774 C CA . SER A 1 107 ? 60.489 14.264 -39.941 1.00 37.53 107 SER A CA 1
ATOM 775 C C . SER A 1 107 ? 60.810 14.274 -41.441 1.00 37.53 107 SER A C 1
ATOM 777 O O . SER A 1 107 ? 60.516 13.333 -42.172 1.00 37.53 107 SER A O 1
ATOM 779 N N . PHE A 1 108 ? 61.474 15.361 -41.855 1.00 32.31 108 PHE A N 1
ATOM 780 C CA . PHE A 1 108 ? 62.122 15.632 -43.150 1.00 32.31 108 PHE A CA 1
ATOM 781 C C . PHE A 1 108 ? 61.346 16.410 -44.225 1.00 32.31 108 PHE A C 1
ATOM 783 O O . PHE A 1 108 ? 61.243 16.007 -45.382 1.00 32.31 108 PHE A O 1
ATOM 790 N N . LEU A 1 109 ? 61.021 17.669 -43.904 1.00 37.25 109 LEU A N 1
ATOM 791 C CA . LEU A 1 109 ? 60.996 18.754 -44.894 1.00 37.25 109 LEU A CA 1
ATOM 792 C C . LEU A 1 109 ? 62.438 19.194 -45.231 1.00 37.25 109 LEU A C 1
ATOM 794 O O . LEU A 1 109 ? 62.925 20.248 -44.817 1.00 37.25 109 LEU A O 1
ATOM 798 N N . GLY A 1 110 ? 63.151 18.349 -45.975 1.00 30.95 110 GLY A N 1
ATOM 799 C CA . GLY A 1 110 ? 64.452 18.671 -46.554 1.00 30.95 110 GLY A CA 1
ATOM 800 C C . GLY A 1 110 ? 64.282 19.494 -47.828 1.00 30.95 110 GLY A C 1
ATOM 801 O O . GLY A 1 110 ? 63.999 18.948 -48.891 1.00 30.95 110 GLY A O 1
ATOM 802 N N . LYS A 1 111 ? 64.482 20.810 -47.723 1.00 44.28 111 LYS A N 1
ATOM 803 C CA . LYS A 1 111 ? 64.587 21.748 -48.851 1.00 44.28 111 LYS A CA 1
ATOM 804 C C . LYS A 1 111 ? 65.597 21.219 -49.883 1.00 44.28 111 LYS A C 1
ATOM 806 O O . LYS A 1 111 ? 66.804 21.305 -49.658 1.00 44.28 111 LYS A O 1
ATOM 811 N N . LYS A 1 112 ? 65.125 20.709 -51.024 1.00 38.06 112 LYS A N 1
ATOM 812 C CA . LYS A 1 112 ? 65.959 20.477 -52.212 1.00 38.06 112 LYS A CA 1
ATOM 813 C C . LYS A 1 112 ? 65.673 21.551 -53.254 1.00 38.06 112 LYS A C 1
ATOM 815 O O . LYS A 1 112 ? 64.532 21.860 -53.574 1.00 38.06 112 LYS A O 1
ATOM 820 N N . LYS A 1 113 ? 66.778 22.152 -53.684 1.00 39.19 113 LYS A N 1
ATOM 821 C CA . LYS A 1 113 ? 66.920 23.281 -54.596 1.00 39.19 113 LYS A CA 1
ATOM 822 C C . LYS A 1 113 ? 66.200 23.030 -55.920 1.00 39.19 113 LYS A C 1
ATOM 824 O O . LYS A 1 113 ? 66.398 21.992 -56.542 1.00 39.19 113 LYS A O 1
ATOM 829 N N . THR A 1 114 ? 65.464 24.037 -56.371 1.00 40.47 114 THR A N 1
ATOM 830 C CA . THR A 1 114 ? 65.054 24.217 -57.762 1.00 40.47 114 THR A CA 1
ATOM 831 C C . THR A 1 114 ? 66.308 24.296 -58.633 1.00 40.47 114 THR A C 1
ATOM 833 O O . THR A 1 114 ? 67.028 25.292 -58.598 1.00 40.47 114 THR A O 1
ATOM 836 N N . ILE A 1 115 ? 66.591 23.237 -59.390 1.00 35.84 115 ILE A N 1
ATOM 837 C CA . ILE A 1 115 ? 67.466 23.291 -60.560 1.00 35.84 115 ILE A CA 1
ATOM 838 C C . ILE A 1 115 ? 66.538 23.126 -61.758 1.00 35.84 115 ILE A C 1
ATOM 840 O O . ILE A 1 115 ? 65.934 22.077 -61.963 1.00 35.84 115 ILE A O 1
ATOM 844 N N . LEU A 1 116 ? 66.376 24.227 -62.487 1.00 49.91 116 LEU A N 1
ATOM 845 C CA . LEU A 1 116 ? 65.743 24.288 -63.793 1.00 49.91 116 LEU A CA 1
ATOM 846 C C . LEU A 1 116 ? 66.661 23.554 -64.781 1.00 49.91 116 LEU A C 1
ATOM 848 O O . LEU A 1 116 ? 67.522 24.174 -65.401 1.00 49.91 116 LEU A O 1
ATOM 852 N N . GLU A 1 117 ? 66.516 22.236 -64.890 1.00 34.72 117 GLU A N 1
ATOM 853 C CA . GLU A 1 117 ? 67.176 21.458 -65.935 1.00 34.72 117 GLU A CA 1
ATOM 854 C C . GLU A 1 117 ? 66.169 21.176 -67.050 1.00 34.72 117 GLU A C 1
ATOM 856 O O . GLU A 1 117 ? 65.175 20.470 -66.887 1.00 34.72 117 GLU A O 1
ATOM 861 N N . LYS A 1 118 ? 66.418 21.828 -68.185 1.00 46.69 118 LYS A N 1
ATOM 862 C CA . LYS A 1 118 ? 65.724 21.662 -69.459 1.00 46.69 118 LYS A CA 1
ATOM 863 C C . LYS A 1 118 ? 65.941 20.216 -69.927 1.00 46.69 118 LYS A C 1
ATOM 865 O O . LYS A 1 118 ? 66.949 19.918 -70.561 1.00 46.69 118 LYS A O 1
ATOM 870 N N . ALA A 1 119 ? 65.020 19.318 -69.594 1.00 36.91 119 ALA A N 1
ATOM 871 C CA . ALA A 1 119 ? 65.048 17.949 -70.087 1.00 36.91 119 ALA A CA 1
ATOM 872 C C . ALA A 1 119 ? 64.394 17.900 -71.472 1.00 36.91 119 ALA A C 1
ATOM 874 O O . ALA A 1 119 ? 63.192 18.096 -71.630 1.00 36.91 119 ALA A O 1
ATOM 875 N N . VAL A 1 120 ? 65.244 17.686 -72.471 1.00 46.34 120 VAL A N 1
ATOM 876 C CA . VAL A 1 120 ? 64.889 17.237 -73.815 1.00 46.34 120 VAL A CA 1
ATOM 877 C C . VAL A 1 120 ? 64.037 15.971 -73.691 1.00 46.34 120 VAL A C 1
ATOM 879 O O . VAL A 1 120 ? 64.445 15.019 -73.028 1.00 46.34 120 VAL A O 1
ATOM 882 N N . GLU A 1 121 ? 62.854 15.987 -74.307 1.00 46.34 121 GLU A N 1
ATOM 883 C CA . GLU A 1 121 ? 61.983 14.821 -74.488 1.00 46.34 121 GLU A CA 1
ATOM 884 C C . GLU A 1 121 ? 62.797 13.634 -75.031 1.00 46.34 121 GLU A C 1
ATOM 886 O O . GLU A 1 121 ? 63.337 13.731 -76.138 1.00 46.34 121 GLU A O 1
ATOM 891 N N . PRO A 1 122 ? 62.904 12.507 -74.303 1.00 50.12 122 PRO A N 1
ATOM 892 C CA . PRO A 1 122 ? 63.345 11.276 -74.915 1.00 50.12 122 PRO A CA 1
ATOM 893 C C . PRO A 1 122 ? 62.139 10.715 -75.662 1.00 50.12 122 PRO A C 1
ATOM 895 O O . PRO A 1 122 ? 61.114 10.401 -75.055 1.00 50.12 122 PRO A O 1
ATOM 898 N N . GLU A 1 123 ? 62.272 10.606 -76.979 1.00 53.66 123 GLU A N 1
ATOM 899 C CA . GLU A 1 123 ? 61.342 9.920 -77.869 1.00 53.66 123 GLU A CA 1
ATOM 900 C C . GLU A 1 123 ? 61.110 8.488 -77.343 1.00 53.66 123 GLU A C 1
ATOM 902 O O . GLU A 1 123 ? 61.901 7.569 -77.555 1.00 53.66 123 GLU A O 1
ATOM 907 N N . ARG A 1 124 ? 60.064 8.319 -76.528 1.00 57.28 124 ARG A N 1
ATOM 908 C CA . ARG A 1 124 ? 59.695 7.058 -75.883 1.00 57.28 124 ARG A CA 1
ATOM 909 C C . ARG A 1 124 ? 58.486 6.494 -76.599 1.00 57.28 124 ARG A C 1
ATOM 911 O O . ARG A 1 124 ? 57.469 7.170 -76.716 1.00 57.28 124 ARG A O 1
ATOM 918 N N . ASN A 1 125 ? 58.601 5.233 -77.003 1.00 58.44 125 ASN A N 1
ATOM 919 C CA . ASN A 1 125 ? 57.523 4.457 -77.599 1.00 58.44 125 ASN A CA 1
ATOM 920 C C . ASN A 1 125 ? 56.199 4.651 -76.810 1.00 58.44 125 ASN A C 1
ATOM 922 O O . ASN A 1 125 ? 56.152 4.287 -75.624 1.00 58.44 125 ASN A O 1
ATOM 926 N N . PRO A 1 126 ? 55.152 5.238 -77.419 1.00 62.97 126 PRO A N 1
ATOM 927 C CA . PRO A 1 126 ? 53.908 5.574 -76.729 1.00 62.97 126 PRO A CA 1
ATOM 928 C C . PRO A 1 126 ? 53.206 4.341 -76.139 1.00 62.97 126 PRO A C 1
ATOM 930 O O . PRO A 1 126 ? 52.644 4.433 -75.047 1.00 62.97 126 PRO A O 1
ATOM 933 N N . GLU A 1 127 ? 53.328 3.168 -76.767 1.00 67.94 127 GLU A N 1
ATOM 934 C CA . GLU A 1 127 ? 52.767 1.905 -76.270 1.00 67.94 127 GLU A CA 1
ATOM 935 C C . GLU A 1 127 ? 53.382 1.420 -74.941 1.00 67.94 127 GLU A C 1
ATOM 937 O O . GLU A 1 127 ? 52.659 0.913 -74.083 1.00 67.94 127 GLU A O 1
ATOM 942 N N . ILE A 1 128 ? 54.694 1.591 -74.719 1.00 69.31 128 ILE A N 1
ATOM 943 C CA . ILE A 1 128 ? 55.368 1.120 -73.486 1.00 69.31 128 ILE A CA 1
ATOM 944 C C . ILE A 1 128 ? 55.031 2.033 -72.299 1.00 69.31 128 ILE A C 1
ATOM 946 O O . ILE A 1 128 ? 54.789 1.560 -71.188 1.00 69.31 128 ILE A O 1
ATOM 950 N N . ASN A 1 129 ? 54.974 3.349 -72.527 1.00 73.06 129 ASN A N 1
ATOM 951 C CA . ASN A 1 129 ? 54.540 4.300 -71.501 1.00 73.06 129 ASN A CA 1
ATOM 952 C C . ASN A 1 129 ? 53.071 4.077 -71.123 1.00 73.06 129 ASN A C 1
ATOM 954 O O . ASN A 1 129 ? 52.740 4.123 -69.942 1.00 73.06 129 ASN A O 1
ATOM 958 N N . LYS A 1 130 ? 52.212 3.785 -72.106 1.00 79.81 130 LYS A N 1
ATOM 959 C CA . LYS A 1 130 ? 50.807 3.442 -71.878 1.00 79.81 130 LYS A CA 1
ATOM 960 C C . LYS A 1 130 ? 50.663 2.197 -70.994 1.00 79.81 130 LYS A C 1
ATOM 962 O O . LYS A 1 130 ? 49.976 2.272 -69.981 1.00 79.81 130 LYS A O 1
ATOM 967 N N . GLY A 1 131 ? 51.383 1.113 -71.296 1.00 80.50 131 GLY A N 1
ATOM 968 C CA . GLY A 1 131 ? 51.368 -0.105 -70.474 1.00 80.50 131 GLY A CA 1
ATOM 969 C C . GLY A 1 131 ? 51.870 0.108 -69.037 1.00 80.50 131 GLY A C 1
ATOM 970 O O . GLY A 1 131 ? 51.299 -0.433 -68.094 1.00 80.50 131 GLY A O 1
ATOM 971 N N . ASN A 1 132 ? 52.888 0.953 -68.839 1.00 82.56 132 ASN A N 1
ATOM 972 C CA . ASN A 1 132 ? 53.374 1.306 -67.499 1.00 82.56 132 ASN A CA 1
ATOM 973 C C . ASN A 1 132 ? 52.367 2.156 -66.706 1.00 82.56 132 ASN A C 1
ATOM 975 O O . ASN A 1 132 ? 52.198 1.943 -65.506 1.00 82.56 132 ASN A O 1
ATOM 979 N N . ILE A 1 133 ? 51.685 3.096 -67.367 1.00 87.00 133 ILE A N 1
ATOM 980 C CA . ILE A 1 133 ? 50.630 3.915 -66.751 1.00 87.00 133 ILE A CA 1
ATOM 981 C C . ILE A 1 133 ? 49.427 3.038 -66.379 1.00 87.00 133 ILE A C 1
ATOM 983 O O . ILE A 1 133 ? 48.889 3.177 -65.284 1.00 87.00 133 ILE A O 1
ATOM 987 N N . GLU A 1 134 ? 49.040 2.097 -67.242 1.00 87.25 134 GLU A N 1
ATOM 988 C CA . GLU A 1 134 ? 47.969 1.129 -66.976 1.00 87.25 134 GLU A CA 1
ATOM 989 C C . GLU A 1 134 ? 48.320 0.193 -65.807 1.00 87.25 134 GLU A C 1
ATOM 991 O O . GLU A 1 134 ? 47.500 -0.001 -64.909 1.00 87.25 134 GLU A O 1
ATOM 996 N N . ALA A 1 135 ? 49.552 -0.327 -65.751 1.00 92.62 135 ALA A N 1
ATOM 997 C CA . ALA A 1 135 ? 50.020 -1.158 -64.639 1.00 92.62 135 ALA A CA 1
ATOM 998 C C . ALA A 1 135 ? 50.051 -0.389 -63.305 1.00 92.62 135 ALA A C 1
ATOM 1000 O O . ALA A 1 135 ? 49.663 -0.922 -62.263 1.00 92.62 135 ALA A O 1
ATOM 1001 N N . GLN A 1 136 ? 50.469 0.880 -63.331 1.00 91.75 136 GLN A N 1
ATOM 1002 C CA . GLN A 1 136 ? 50.453 1.747 -62.155 1.00 91.75 136 GLN A CA 1
ATOM 1003 C C . GLN A 1 136 ? 49.020 2.075 -61.708 1.00 91.75 136 GLN A C 1
ATOM 1005 O O . GLN A 1 136 ? 48.731 2.022 -60.513 1.00 91.75 136 GLN A O 1
ATOM 1010 N N . ALA A 1 137 ? 48.115 2.363 -62.648 1.00 94.75 137 ALA A N 1
ATOM 1011 C CA . ALA A 1 137 ? 46.703 2.600 -62.362 1.00 94.75 137 ALA A CA 1
ATOM 1012 C C . ALA A 1 137 ? 46.037 1.361 -61.746 1.00 94.75 137 ALA A C 1
ATOM 1014 O O . ALA A 1 137 ? 45.295 1.487 -60.773 1.00 94.75 137 ALA A O 1
ATOM 1015 N N . PHE A 1 138 ? 46.357 0.165 -62.250 1.00 95.94 138 PHE A N 1
ATOM 1016 C CA . PHE A 1 138 ? 45.872 -1.093 -61.687 1.00 95.94 138 PHE A CA 1
ATOM 1017 C C . PHE A 1 138 ? 46.361 -1.309 -60.249 1.00 95.94 138 PHE A C 1
ATOM 1019 O O . PHE A 1 138 ? 45.568 -1.653 -59.374 1.00 95.94 138 PHE A O 1
ATOM 1026 N N . LEU A 1 139 ? 47.650 -1.068 -59.978 1.00 96.25 139 LEU A N 1
ATOM 1027 C CA . LEU A 1 139 ? 48.202 -1.204 -58.630 1.00 96.25 139 LEU A CA 1
ATOM 1028 C C . LEU A 1 139 ? 47.562 -0.215 -57.647 1.00 96.25 139 LEU A C 1
ATOM 1030 O O . LEU A 1 139 ? 47.220 -0.612 -56.534 1.00 96.25 139 LEU A O 1
ATOM 1034 N N . LEU A 1 140 ? 47.370 1.047 -58.050 1.00 96.44 140 LEU A N 1
ATOM 1035 C CA . LEU A 1 140 ? 46.654 2.022 -57.225 1.00 96.44 140 LEU A CA 1
ATOM 1036 C C . LEU A 1 140 ? 45.209 1.588 -56.978 1.00 96.44 140 LEU A C 1
ATOM 1038 O O . LEU A 1 140 ? 44.792 1.572 -55.829 1.00 96.44 140 LEU A O 1
ATOM 1042 N N . ALA A 1 141 ? 44.473 1.179 -58.015 1.00 96.62 141 ALA A N 1
ATOM 1043 C CA . ALA A 1 141 ? 43.091 0.726 -57.874 1.00 96.62 141 ALA A CA 1
ATOM 1044 C C . ALA A 1 141 ? 42.974 -0.476 -56.924 1.00 96.62 141 ALA A C 1
ATOM 1046 O O . ALA A 1 141 ? 42.089 -0.503 -56.073 1.00 96.62 141 ALA A O 1
ATOM 1047 N N . TYR A 1 142 ? 43.897 -1.439 -57.013 1.00 96.50 142 TY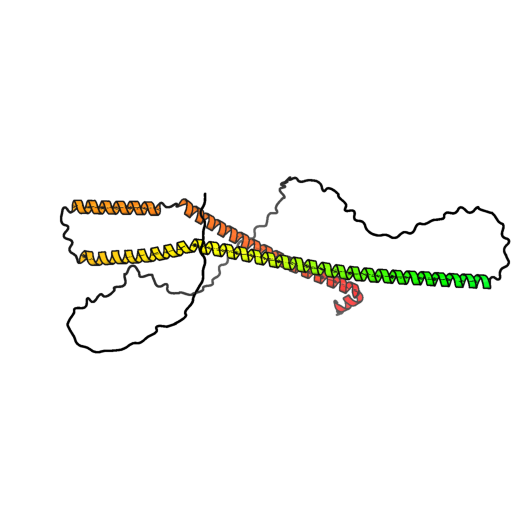R A N 1
ATOM 1048 C CA . TYR A 1 142 ? 43.954 -2.569 -56.087 1.00 96.50 142 TYR A CA 1
ATOM 1049 C C . TYR A 1 142 ? 44.239 -2.128 -54.645 1.00 96.50 142 TYR A C 1
ATOM 1051 O O . TYR A 1 142 ? 43.580 -2.601 -53.720 1.00 96.50 142 TYR A O 1
ATOM 1059 N N . LEU A 1 143 ? 45.202 -1.225 -54.433 1.00 97.44 143 LEU A N 1
ATOM 1060 C CA . LEU A 1 143 ? 45.516 -0.707 -53.098 1.00 97.44 143 LEU A CA 1
ATOM 1061 C C . LEU A 1 143 ? 44.349 0.096 -52.509 1.00 97.44 143 LEU A C 1
ATOM 1063 O O . LEU A 1 143 ? 44.021 -0.103 -51.341 1.00 97.44 143 LEU A O 1
ATOM 1067 N N . THR A 1 144 ? 43.694 0.933 -53.315 1.00 97.38 144 THR A N 1
ATOM 1068 C CA . THR A 1 144 ? 42.491 1.683 -52.937 1.00 97.38 144 THR A CA 1
ATOM 1069 C C . THR A 1 144 ? 41.357 0.736 -52.557 1.00 97.38 144 THR A C 1
ATOM 1071 O O . THR A 1 144 ? 40.864 0.821 -51.439 1.00 97.38 144 THR A O 1
ATOM 1074 N N . ALA A 1 145 ? 41.030 -0.246 -53.403 1.00 97.25 145 ALA A N 1
ATOM 1075 C CA . ALA A 1 145 ? 39.986 -1.228 -53.111 1.00 97.25 145 ALA A CA 1
ATOM 1076 C C . ALA A 1 145 ? 40.300 -2.064 -51.858 1.00 97.25 145 ALA A C 1
ATOM 1078 O O . ALA A 1 145 ? 39.411 -2.377 -51.069 1.00 97.25 145 ALA A O 1
ATOM 1079 N N . LYS A 1 146 ? 41.574 -2.420 -51.637 1.00 97.50 146 LYS A N 1
ATOM 1080 C CA . LYS A 1 146 ? 41.994 -3.156 -50.437 1.00 97.50 146 LYS A CA 1
ATOM 1081 C C . LYS A 1 146 ? 41.872 -2.307 -49.171 1.00 97.50 146 LYS A C 1
ATOM 1083 O O . LYS A 1 146 ? 41.466 -2.827 -48.135 1.00 97.50 146 LYS A O 1
ATOM 1088 N N . MET A 1 147 ? 42.226 -1.025 -49.239 1.00 97.81 147 MET A N 1
ATOM 1089 C CA . MET A 1 147 ? 42.021 -0.095 -48.130 1.00 97.81 147 MET A CA 1
ATOM 1090 C C . MET A 1 147 ? 40.536 0.095 -47.839 1.00 97.81 147 MET A C 1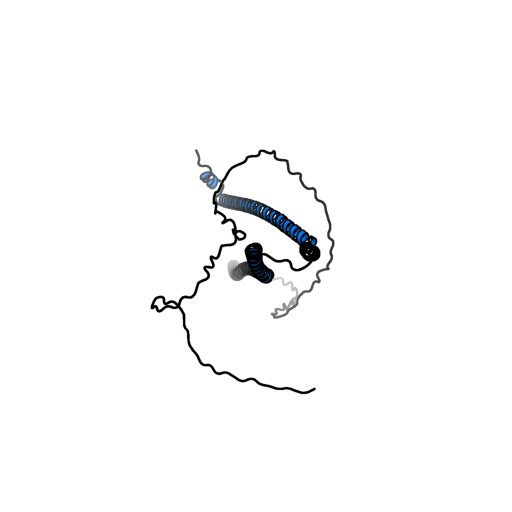
ATOM 1092 O O . MET A 1 147 ? 40.133 -0.074 -46.697 1.00 97.81 147 MET A O 1
ATOM 1096 N N . GLU A 1 148 ? 39.728 0.360 -48.863 1.00 96.62 148 GLU A N 1
ATOM 1097 C CA . GLU A 1 148 ? 38.277 0.519 -48.739 1.00 96.62 148 GLU A CA 1
ATOM 1098 C C . GLU A 1 148 ? 37.621 -0.733 -48.150 1.00 96.62 148 GLU A C 1
ATOM 1100 O O . GLU A 1 148 ? 36.828 -0.625 -47.223 1.00 96.62 148 GLU A O 1
ATOM 1105 N N . SER A 1 149 ? 38.006 -1.931 -48.602 1.00 97.00 149 SER A N 1
ATOM 1106 C CA . SER A 1 149 ? 37.493 -3.189 -48.047 1.00 97.00 149 SER A CA 1
ATOM 1107 C C . SER A 1 149 ? 37.871 -3.387 -46.578 1.00 97.00 149 SER A C 1
ATOM 1109 O O . SER A 1 149 ? 37.048 -3.877 -45.804 1.00 97.00 149 SER A O 1
ATOM 1111 N N . ASN A 1 150 ? 39.100 -3.042 -46.185 1.00 97.31 150 ASN A N 1
ATOM 1112 C CA . ASN A 1 150 ? 39.530 -3.144 -44.791 1.00 97.31 150 ASN A CA 1
ATOM 1113 C C . ASN A 1 150 ? 38.807 -2.122 -43.907 1.00 97.31 150 ASN A C 1
ATOM 1115 O O . ASN A 1 150 ? 38.395 -2.469 -42.803 1.00 97.31 150 ASN A O 1
ATOM 1119 N N . THR A 1 151 ? 38.633 -0.893 -44.396 1.00 97.25 151 THR A N 1
ATOM 1120 C CA . THR A 1 151 ? 37.881 0.155 -43.702 1.00 97.25 151 THR A CA 1
ATOM 1121 C C . THR A 1 151 ? 36.421 -0.248 -43.541 1.00 97.25 151 THR A C 1
ATOM 1123 O O . THR A 1 151 ? 35.934 -0.246 -42.420 1.00 97.25 151 THR A O 1
ATOM 1126 N N . ALA A 1 152 ? 35.764 -0.717 -44.604 1.00 97.19 152 ALA A N 1
ATOM 1127 C CA . ALA A 1 152 ? 34.379 -1.180 -44.544 1.00 97.19 152 ALA A CA 1
ATOM 1128 C C . ALA A 1 152 ? 34.198 -2.348 -43.561 1.00 97.19 152 ALA A C 1
ATOM 1130 O O . ALA A 1 152 ? 33.201 -2.417 -42.849 1.00 97.19 152 ALA A O 1
ATOM 1131 N N . LYS A 1 153 ? 35.175 -3.262 -43.483 1.00 97.88 153 LYS A N 1
ATOM 1132 C CA . LYS A 1 153 ? 35.157 -4.345 -42.493 1.00 97.88 153 LYS A CA 1
ATOM 1133 C C . LYS A 1 153 ? 35.285 -3.810 -41.063 1.00 97.88 153 LYS A C 1
ATOM 1135 O O . LYS A 1 153 ? 34.536 -4.247 -40.197 1.00 97.88 153 LYS A O 1
ATOM 1140 N N . ALA A 1 154 ? 36.218 -2.891 -40.820 1.00 97.38 154 ALA A N 1
ATOM 1141 C CA . ALA A 1 154 ? 36.401 -2.289 -39.501 1.00 97.38 154 ALA A CA 1
ATOM 1142 C C . ALA A 1 154 ? 35.173 -1.467 -39.070 1.00 97.38 154 ALA A C 1
ATOM 1144 O O . ALA A 1 154 ? 34.780 -1.522 -37.909 1.00 97.38 154 ALA A O 1
ATOM 1145 N N . GLU A 1 155 ? 34.548 -0.749 -40.005 1.00 97.56 155 GLU A N 1
ATOM 1146 C CA . GLU A 1 155 ? 33.296 -0.020 -39.783 1.00 97.56 155 GLU A CA 1
ATOM 1147 C C . GLU A 1 155 ? 32.153 -0.980 -39.440 1.00 97.56 155 GLU A C 1
ATOM 1149 O O . GLU A 1 155 ? 31.506 -0.798 -38.414 1.00 97.56 155 GLU A O 1
ATOM 1154 N N . ALA A 1 156 ? 31.967 -2.056 -40.210 1.00 97.75 156 ALA A N 1
ATOM 1155 C CA . ALA A 1 156 ? 30.930 -3.051 -39.936 1.00 97.75 156 ALA A CA 1
ATOM 1156 C C . ALA A 1 156 ? 31.119 -3.755 -38.578 1.00 97.75 156 ALA A C 1
ATOM 1158 O O . ALA A 1 156 ? 30.148 -3.997 -37.865 1.00 97.75 156 ALA A O 1
ATOM 1159 N N . GLU A 1 157 ? 32.362 -4.076 -38.198 1.00 97.81 157 GLU A N 1
ATOM 1160 C CA . GLU A 1 157 ? 32.670 -4.648 -36.880 1.00 97.81 157 GLU A CA 1
ATOM 1161 C C . GLU A 1 157 ? 32.378 -3.650 -35.744 1.00 97.81 157 GLU A C 1
ATOM 1163 O O . GLU A 1 157 ? 31.827 -4.039 -34.714 1.00 97.81 157 GLU A O 1
ATOM 1168 N N . ALA A 1 158 ? 32.690 -2.363 -35.934 1.00 97.81 158 ALA A N 1
ATOM 1169 C CA . ALA A 1 158 ? 32.388 -1.322 -34.954 1.00 97.81 158 ALA A CA 1
ATOM 1170 C C . ALA A 1 158 ? 30.876 -1.071 -34.813 1.00 97.81 158 ALA A C 1
ATOM 1172 O O . ALA A 1 158 ? 30.384 -0.945 -33.693 1.00 97.81 158 ALA A O 1
ATOM 1173 N N . GLU A 1 159 ? 30.132 -1.035 -35.922 1.00 96.94 159 GLU A N 1
ATOM 1174 C CA . GLU A 1 159 ? 28.670 -0.895 -35.919 1.00 96.94 159 GLU A CA 1
ATOM 1175 C C . GLU A 1 159 ? 27.989 -2.074 -35.216 1.00 96.94 159 GLU A C 1
ATOM 1177 O O . GLU A 1 159 ? 27.091 -1.862 -34.399 1.00 96.94 159 GLU A O 1
ATOM 1182 N N . ALA A 1 160 ? 28.447 -3.304 -35.474 1.00 97.69 160 ALA A N 1
ATOM 1183 C CA . ALA A 1 160 ? 27.927 -4.498 -34.812 1.00 97.69 160 ALA A CA 1
ATOM 1184 C C . ALA A 1 160 ? 28.149 -4.455 -33.293 1.00 97.69 160 ALA A C 1
ATOM 1186 O O . ALA A 1 160 ? 27.231 -4.746 -32.529 1.00 97.69 160 ALA A O 1
ATOM 1187 N N . TRP A 1 161 ? 29.337 -4.034 -32.850 1.00 98.38 161 TRP A N 1
ATOM 1188 C CA . TRP A 1 161 ? 29.632 -3.898 -31.424 1.00 98.38 161 TRP A CA 1
ATOM 1189 C C . TRP A 1 161 ? 28.793 -2.802 -30.752 1.00 98.38 161 TRP A C 1
ATOM 1191 O O . TRP A 1 161 ? 28.296 -2.996 -29.646 1.00 98.38 161 TRP A O 1
ATOM 1201 N N . ILE A 1 162 ? 28.591 -1.659 -31.419 1.00 98.19 162 ILE A N 1
ATOM 1202 C CA . ILE A 1 162 ? 27.730 -0.587 -30.897 1.00 98.19 162 ILE A CA 1
ATOM 1203 C C . ILE A 1 162 ? 26.289 -1.084 -30.748 1.00 98.19 162 ILE A C 1
ATOM 1205 O O . ILE A 1 162 ? 25.677 -0.834 -29.714 1.00 98.19 162 ILE A O 1
ATOM 1209 N N . MET A 1 163 ? 25.756 -1.794 -31.746 1.00 97.75 163 MET A N 1
ATOM 1210 C CA . MET A 1 163 ? 24.416 -2.387 -31.678 1.00 97.75 163 MET A CA 1
ATOM 1211 C C . MET A 1 163 ? 24.273 -3.332 -30.478 1.00 97.75 163 MET A C 1
ATOM 1213 O O . MET A 1 163 ? 23.327 -3.193 -29.709 1.00 97.75 163 MET A O 1
ATOM 1217 N N . GLU A 1 164 ? 25.237 -4.232 -30.276 1.00 98.19 164 GLU A N 1
ATOM 1218 C CA . GLU A 1 164 ? 25.239 -5.179 -29.153 1.00 98.19 164 GLU A CA 1
ATOM 1219 C C . GLU A 1 164 ? 25.250 -4.459 -27.796 1.00 98.19 164 GLU A C 1
ATOM 1221 O O . GLU A 1 164 ? 24.414 -4.732 -26.936 1.00 98.19 164 GLU A O 1
ATOM 1226 N N . VAL A 1 165 ? 26.132 -3.469 -27.621 1.00 98.25 165 VAL A N 1
ATOM 1227 C CA . VAL A 1 165 ? 26.209 -2.687 -26.375 1.00 98.25 165 VAL A CA 1
ATOM 1228 C C . VAL A 1 165 ? 24.918 -1.906 -26.116 1.00 98.25 165 VAL A C 1
ATOM 1230 O O . VAL A 1 165 ? 24.479 -1.821 -24.970 1.00 98.25 165 VAL A O 1
ATOM 1233 N N . MET A 1 166 ? 24.297 -1.347 -27.157 1.00 96.88 166 MET A N 1
ATOM 1234 C CA . MET A 1 166 ? 23.030 -0.621 -27.036 1.00 96.88 166 MET A CA 1
ATOM 1235 C C . MET A 1 166 ? 21.881 -1.544 -26.603 1.00 96.88 166 MET A C 1
ATOM 1237 O O . MET A 1 166 ? 21.092 -1.167 -25.734 1.00 96.88 166 MET A O 1
ATOM 1241 N N . GLU A 1 167 ? 21.797 -2.753 -27.165 1.00 97.75 167 GLU A N 1
ATOM 1242 C CA . GLU A 1 167 ? 20.798 -3.757 -26.772 1.00 97.75 167 GLU A CA 1
ATOM 1243 C C . GLU A 1 167 ? 20.996 -4.215 -25.317 1.00 97.75 167 GLU A C 1
ATOM 1245 O O . GLU A 1 167 ? 20.033 -4.298 -24.547 1.00 97.75 167 GLU A O 1
ATOM 1250 N N . GLU A 1 168 ? 22.244 -4.463 -24.906 1.00 98.19 168 GLU A N 1
ATOM 1251 C CA . GLU A 1 168 ? 22.571 -4.815 -23.520 1.00 98.19 168 GLU A CA 1
ATOM 1252 C C . GLU A 1 168 ? 22.248 -3.676 -22.539 1.00 98.19 168 GLU A C 1
ATOM 1254 O O . GLU A 1 168 ? 21.695 -3.923 -21.461 1.00 98.19 168 GLU A O 1
ATOM 1259 N N . GLU A 1 169 ? 22.548 -2.424 -22.900 1.00 97.62 169 GLU A N 1
ATOM 1260 C CA . GLU A 1 169 ? 22.221 -1.251 -22.084 1.00 97.62 169 GLU A CA 1
ATOM 1261 C C . GLU A 1 169 ? 20.705 -1.110 -21.893 1.00 97.62 169 GLU A C 1
ATOM 1263 O O . GLU A 1 169 ? 20.242 -0.897 -20.766 1.00 97.62 169 GLU A O 1
ATOM 1268 N N . GLU A 1 170 ? 19.918 -1.278 -22.958 1.00 97.69 170 GLU A N 1
ATOM 1269 C CA . GLU A 1 170 ? 18.457 -1.227 -22.882 1.00 97.69 170 GLU A CA 1
ATOM 1270 C C . GLU A 1 170 ? 17.896 -2.358 -22.002 1.00 97.69 170 GLU A C 1
ATOM 1272 O O . GLU A 1 170 ? 17.030 -2.121 -21.149 1.00 97.69 170 GLU A O 1
ATOM 1277 N N . ALA A 1 171 ? 18.420 -3.579 -22.140 1.00 98.25 171 ALA A N 1
ATOM 1278 C CA . ALA A 1 171 ? 18.018 -4.715 -21.314 1.00 98.25 171 ALA A CA 1
ATOM 1279 C C . ALA A 1 171 ? 18.303 -4.467 -19.821 1.00 98.25 171 ALA A C 1
ATOM 1281 O O . ALA A 1 171 ? 17.428 -4.678 -18.972 1.00 98.25 171 ALA A O 1
ATOM 1282 N N . LEU A 1 172 ? 19.495 -3.959 -19.495 1.00 98.50 172 LEU A N 1
ATOM 1283 C CA . LEU A 1 172 ? 19.872 -3.606 -18.125 1.00 98.50 172 LEU A CA 1
ATOM 1284 C C . LEU A 1 172 ? 19.023 -2.456 -17.577 1.00 98.50 172 LEU A C 1
ATOM 1286 O O . LEU A 1 172 ? 18.598 -2.503 -16.418 1.00 98.50 172 LEU A O 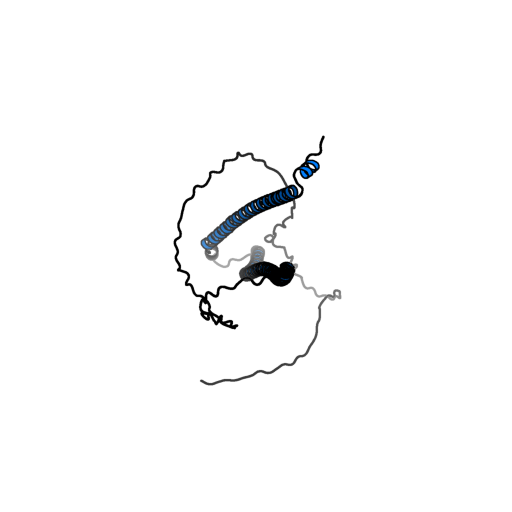1
ATOM 1290 N N . TYR A 1 173 ? 18.736 -1.440 -18.393 1.00 97.69 173 TYR A N 1
ATOM 1291 C CA . TYR A 1 173 ? 17.862 -0.337 -18.004 1.00 97.69 173 TYR A CA 1
ATOM 1292 C C . TYR A 1 173 ? 16.477 -0.852 -17.601 1.00 97.69 173 TYR A C 1
ATOM 1294 O O . TYR A 1 173 ? 15.978 -0.520 -16.519 1.00 97.69 173 TYR A O 1
ATOM 1302 N N . ASN A 1 174 ? 15.883 -1.711 -18.429 1.00 98.12 174 ASN A N 1
ATOM 1303 C CA . ASN A 1 174 ? 14.578 -2.309 -18.167 1.00 98.12 174 ASN A CA 1
ATOM 1304 C C . ASN A 1 174 ? 14.591 -3.173 -16.896 1.00 98.12 174 ASN A C 1
ATOM 1306 O O . ASN A 1 174 ? 13.710 -3.026 -16.043 1.00 98.12 174 ASN A O 1
ATOM 1310 N N . GLU A 1 175 ? 15.624 -3.999 -16.702 1.00 98.56 175 GLU A N 1
ATOM 1311 C CA . GLU A 1 175 ? 15.763 -4.831 -15.503 1.00 98.56 175 GLU A CA 1
ATOM 1312 C C . GLU A 1 175 ? 15.870 -3.983 -14.222 1.00 98.56 175 GLU A C 1
ATOM 1314 O O . GLU A 1 175 ? 15.252 -4.296 -13.198 1.00 98.56 175 GLU A O 1
ATOM 1319 N N . VAL A 1 176 ? 16.615 -2.874 -14.262 1.00 98.50 176 VAL A N 1
ATOM 1320 C CA . VAL A 1 176 ? 16.734 -1.944 -13.129 1.00 98.50 176 VAL A CA 1
ATOM 1321 C C . VAL A 1 176 ? 15.389 -1.302 -12.798 1.00 98.50 176 VAL A C 1
ATOM 1323 O O . VAL A 1 176 ? 15.030 -1.228 -11.618 1.00 98.50 176 VAL A O 1
ATOM 1326 N N . GLN A 1 177 ? 14.625 -0.855 -13.800 1.00 97.62 177 GLN A N 1
ATOM 1327 C CA . GLN A 1 177 ? 13.300 -0.274 -13.558 1.00 97.62 177 GLN A CA 1
ATOM 1328 C C . GLN A 1 177 ? 12.335 -1.300 -12.961 1.00 97.62 177 GLN A C 1
ATOM 1330 O O . GLN A 1 177 ? 11.620 -0.991 -12.003 1.00 97.62 177 GLN A O 1
ATOM 1335 N N . GLU A 1 178 ? 12.354 -2.534 -13.460 1.00 98.44 178 GLU A N 1
ATOM 1336 C CA . GLU A 1 178 ? 11.511 -3.609 -12.949 1.00 98.44 178 GLU A CA 1
ATOM 1337 C C . GLU A 1 178 ? 11.872 -3.966 -11.497 1.00 98.44 178 GLU A C 1
ATOM 1339 O O . GLU A 1 178 ? 11.000 -4.022 -10.624 1.00 98.44 178 GLU A O 1
ATOM 1344 N N . LYS A 1 179 ? 13.169 -4.124 -11.197 1.00 98.50 179 LYS A N 1
ATOM 1345 C CA . LYS A 1 179 ? 13.660 -4.359 -9.830 1.00 98.50 179 LYS A CA 1
ATOM 1346 C C . LYS A 1 179 ? 13.295 -3.208 -8.896 1.00 98.50 179 LYS A C 1
ATOM 1348 O O . LYS A 1 179 ? 12.865 -3.454 -7.769 1.00 98.50 179 LYS A O 1
ATOM 1353 N N . LYS A 1 180 ? 13.415 -1.957 -9.350 1.00 98.38 180 LYS A N 1
ATOM 1354 C CA . LYS A 1 180 ? 13.017 -0.771 -8.578 1.00 98.38 180 LYS A CA 1
ATOM 1355 C C . LYS A 1 180 ? 11.524 -0.786 -8.264 1.00 98.38 180 LYS A C 1
ATOM 1357 O O . LYS A 1 180 ? 11.146 -0.518 -7.125 1.00 98.38 180 LYS A O 1
ATOM 1362 N N . HIS A 1 181 ? 10.683 -1.113 -9.244 1.00 97.88 181 HIS A N 1
ATOM 1363 C CA . HIS A 1 181 ? 9.243 -1.232 -9.037 1.00 97.88 181 HIS A CA 1
ATOM 1364 C C . HIS A 1 181 ? 8.915 -2.327 -8.013 1.00 97.88 181 HIS A C 1
ATOM 1366 O O . HIS A 1 181 ? 8.205 -2.064 -7.042 1.00 97.88 181 HIS A O 1
ATOM 1372 N N . ARG A 1 182 ? 9.508 -3.519 -8.169 1.00 98.38 182 ARG A N 1
ATOM 1373 C CA . ARG A 1 182 ? 9.342 -4.641 -7.231 1.00 98.38 182 ARG A CA 1
ATOM 1374 C C . ARG A 1 182 ? 9.773 -4.286 -5.809 1.00 98.38 182 ARG A C 1
ATOM 1376 O O . ARG A 1 182 ? 9.044 -4.569 -4.864 1.00 98.38 182 ARG A O 1
ATOM 1383 N N . TYR A 1 183 ? 10.923 -3.632 -5.656 1.00 98.19 183 TYR A N 1
ATOM 1384 C CA . TYR A 1 183 ? 11.412 -3.180 -4.355 1.00 98.19 183 TYR A CA 1
ATOM 1385 C C . TYR A 1 183 ? 10.456 -2.178 -3.700 1.00 98.19 183 TYR A C 1
ATOM 1387 O O . TYR A 1 183 ? 10.113 -2.323 -2.530 1.00 98.19 183 TYR A O 1
ATOM 1395 N N . LEU A 1 184 ? 9.993 -1.176 -4.453 1.00 98.44 184 LEU A N 1
ATOM 1396 C CA . LEU A 1 184 ? 9.070 -0.167 -3.932 1.00 98.44 184 LEU A CA 1
ATOM 1397 C C . LEU A 1 184 ? 7.743 -0.777 -3.479 1.00 98.44 184 LEU A C 1
ATOM 1399 O O . LEU A 1 184 ? 7.195 -0.328 -2.473 1.00 98.44 184 LEU A O 1
ATOM 1403 N N . LEU A 1 185 ? 7.239 -1.777 -4.203 1.00 98.19 185 LEU A N 1
ATOM 1404 C CA . LEU A 1 185 ? 6.028 -2.497 -3.825 1.00 98.19 185 LEU A CA 1
ATOM 1405 C C . LEU A 1 185 ? 6.243 -3.287 -2.526 1.00 98.19 185 LEU A C 1
ATOM 1407 O O . LEU A 1 185 ? 5.493 -3.102 -1.572 1.00 98.19 185 LEU A O 1
ATOM 1411 N N . ALA A 1 186 ? 7.327 -4.064 -2.448 1.00 98.19 186 ALA A N 1
ATOM 1412 C CA . ALA A 1 186 ? 7.668 -4.833 -1.253 1.00 98.19 186 ALA A CA 1
ATOM 1413 C C . ALA A 1 186 ? 7.869 -3.945 -0.012 1.00 98.19 186 ALA A C 1
ATOM 1415 O O . ALA A 1 186 ? 7.427 -4.297 1.080 1.00 98.19 186 ALA A O 1
ATOM 1416 N N . GLU A 1 187 ? 8.488 -2.772 -0.166 1.00 97.94 187 GLU A N 1
ATOM 1417 C CA . GLU A 1 187 ? 8.669 -1.829 0.942 1.00 97.94 187 GLU A CA 1
ATOM 1418 C C . GLU A 1 187 ? 7.336 -1.214 1.394 1.00 97.94 187 GLU A C 1
ATOM 1420 O O . GLU A 1 187 ? 7.120 -1.001 2.587 1.00 97.94 187 GLU A O 1
ATOM 1425 N N . LYS A 1 188 ? 6.405 -0.961 0.465 1.00 97.88 188 LYS A N 1
ATOM 1426 C CA . LYS A 1 188 ? 5.054 -0.499 0.815 1.00 97.88 188 LYS A CA 1
ATOM 1427 C C . LYS A 1 188 ? 4.275 -1.565 1.577 1.00 97.88 188 LYS A C 1
ATOM 1429 O O . LYS A 1 188 ? 3.658 -1.231 2.587 1.00 97.88 188 LYS A O 1
ATOM 1434 N N . ASP A 1 189 ? 4.364 -2.819 1.151 1.00 97.88 189 ASP A N 1
ATOM 1435 C CA . ASP A 1 189 ? 3.734 -3.944 1.844 1.00 97.88 189 ASP A CA 1
ATOM 1436 C C . ASP A 1 189 ? 4.340 -4.153 3.238 1.00 97.88 189 ASP A C 1
ATOM 1438 O O . ASP A 1 189 ? 3.613 -4.352 4.212 1.00 97.88 189 ASP A O 1
ATOM 1442 N N . ARG A 1 190 ? 5.669 -4.032 3.367 1.00 98.31 190 ARG A N 1
ATOM 1443 C CA . ARG A 1 190 ? 6.368 -4.096 4.658 1.00 98.31 190 ARG A CA 1
ATOM 1444 C C . ARG A 1 190 ? 5.842 -3.039 5.629 1.00 98.31 190 ARG A C 1
ATOM 1446 O O . ARG A 1 190 ? 5.482 -3.379 6.752 1.00 98.31 190 ARG A O 1
ATOM 1453 N N . LEU A 1 191 ? 5.764 -1.781 5.190 1.00 97.88 191 LEU A N 1
ATOM 1454 C CA . LEU A 1 191 ? 5.261 -0.673 6.010 1.00 97.88 191 LEU A CA 1
ATOM 1455 C C . LEU A 1 191 ? 3.781 -0.845 6.382 1.00 97.88 191 LEU A C 1
ATOM 1457 O O . LEU A 1 191 ? 3.389 -0.517 7.500 1.00 97.88 191 LEU A O 1
ATOM 1461 N N . ALA A 1 192 ? 2.957 -1.362 5.467 1.00 97.62 192 ALA A N 1
ATOM 1462 C CA . ALA A 1 192 ? 1.549 -1.633 5.742 1.00 97.62 192 ALA A CA 1
ATOM 1463 C C . ALA A 1 192 ? 1.374 -2.710 6.825 1.00 97.62 192 ALA A C 1
ATOM 1465 O O . ALA A 1 192 ? 0.558 -2.538 7.731 1.00 97.62 192 ALA A O 1
ATOM 1466 N N . ASN A 1 193 ? 2.169 -3.783 6.766 1.00 97.94 193 ASN A N 1
ATOM 1467 C CA . ASN A 1 193 ? 2.161 -4.836 7.781 1.00 97.94 193 ASN A CA 1
ATOM 1468 C C . ASN A 1 193 ? 2.663 -4.324 9.138 1.00 97.94 193 ASN A C 1
ATOM 1470 O O . ASN A 1 193 ? 2.032 -4.588 10.155 1.00 97.94 193 ASN A O 1
ATOM 1474 N N . GLU A 1 194 ? 3.730 -3.521 9.155 1.00 98.12 194 GLU A N 1
ATOM 1475 C CA . GLU A 1 194 ? 4.253 -2.909 10.385 1.00 98.12 194 GLU A CA 1
ATOM 1476 C C . GLU A 1 194 ? 3.206 -2.005 11.067 1.00 98.12 194 GLU A C 1
ATOM 1478 O O . GLU A 1 194 ? 3.025 -2.052 12.285 1.00 98.12 194 GLU A O 1
ATOM 1483 N N . LEU A 1 195 ? 2.448 -1.226 10.284 1.00 97.75 195 LEU A N 1
ATOM 1484 C CA . LEU A 1 195 ? 1.343 -0.418 10.806 1.00 97.75 195 LEU A CA 1
ATOM 1485 C C . LEU A 1 195 ? 0.199 -1.284 11.355 1.00 97.75 195 LEU A C 1
ATOM 1487 O O . LEU A 1 195 ? -0.384 -0.940 12.385 1.00 97.75 195 LEU A O 1
ATOM 1491 N N . LEU A 1 196 ? -0.129 -2.390 10.684 1.00 98.12 196 LEU A N 1
ATOM 1492 C CA . LEU A 1 196 ? -1.154 -3.323 11.148 1.00 98.12 196 LEU A CA 1
ATOM 1493 C C . LEU A 1 196 ? -0.751 -3.971 12.479 1.00 98.12 196 LEU A C 1
ATOM 1495 O O . LEU A 1 196 ? -1.569 -4.032 13.396 1.00 98.12 196 LEU A O 1
ATOM 1499 N N . ASP A 1 197 ? 0.508 -4.385 12.616 1.00 98.12 197 ASP A N 1
ATOM 1500 C CA . ASP A 1 197 ? 1.040 -4.939 13.863 1.00 98.12 197 ASP A CA 1
ATOM 1501 C C . ASP A 1 197 ? 0.960 -3.918 15.005 1.00 98.12 197 ASP A C 1
ATOM 1503 O O . ASP A 1 197 ? 0.546 -4.255 16.117 1.00 98.12 197 ASP A O 1
ATOM 1507 N N . LEU A 1 198 ? 1.266 -2.645 14.726 1.00 97.50 198 LEU A N 1
ATOM 1508 C CA . LEU A 1 198 ? 1.126 -1.568 15.706 1.00 97.50 198 LEU A CA 1
ATOM 1509 C C . LEU A 1 198 ? -0.340 -1.352 16.118 1.00 97.50 198 LEU A C 1
ATOM 1511 O O . LEU A 1 198 ? -0.628 -1.179 17.304 1.00 97.50 198 LEU A O 1
ATOM 1515 N N . GLN A 1 199 ? -1.278 -1.401 15.166 1.00 97.38 199 GLN A N 1
ATOM 1516 C CA . GLN A 1 199 ? -2.714 -1.320 15.456 1.00 97.38 199 GLN A CA 1
ATOM 1517 C C . GLN A 1 199 ? -3.188 -2.502 16.306 1.00 97.38 199 GLN A C 1
ATOM 1519 O O . GLN A 1 199 ? -3.938 -2.305 17.262 1.00 97.38 199 GLN A O 1
ATOM 1524 N N . ILE A 1 200 ? -2.732 -3.719 16.001 1.00 96.38 200 ILE A N 1
ATOM 1525 C CA . ILE A 1 200 ? -3.040 -4.912 16.795 1.00 96.38 200 ILE A CA 1
ATOM 1526 C C . ILE A 1 200 ? -2.500 -4.746 18.218 1.00 96.38 200 ILE A C 1
ATOM 1528 O O . ILE A 1 200 ? -3.246 -4.957 19.177 1.00 96.38 200 ILE A O 1
ATOM 1532 N N . ALA A 1 201 ? -1.245 -4.322 18.376 1.00 97.12 201 ALA A N 1
ATOM 1533 C CA . ALA A 1 201 ? -0.637 -4.101 19.684 1.00 97.12 201 ALA A CA 1
ATOM 1534 C C . ALA A 1 201 ? -1.394 -3.041 20.503 1.00 97.12 201 ALA A C 1
ATOM 1536 O O . ALA A 1 201 ? -1.643 -3.249 21.688 1.00 97.12 201 ALA A O 1
ATOM 1537 N N . ALA A 1 202 ? -1.822 -1.943 19.872 1.00 96.25 202 ALA A N 1
ATOM 1538 C CA . ALA A 1 202 ? -2.581 -0.880 20.531 1.00 96.25 202 ALA A CA 1
ATOM 1539 C C . ALA A 1 202 ? -4.012 -1.304 20.916 1.00 96.25 202 ALA A C 1
ATOM 1541 O O . ALA A 1 202 ? -4.510 -0.919 21.973 1.00 96.25 202 ALA A O 1
ATOM 1542 N N . LEU A 1 203 ? -4.682 -2.105 20.080 1.00 96.06 203 LEU A N 1
ATOM 1543 C CA . LEU A 1 203 ? -6.066 -2.534 20.313 1.00 96.06 203 LEU A CA 1
ATOM 1544 C C . LEU A 1 203 ? -6.181 -3.748 21.242 1.00 96.06 203 LEU A C 1
ATOM 1546 O O . LEU A 1 203 ? -7.227 -3.937 21.865 1.00 96.06 203 LEU A O 1
ATOM 1550 N N . THR A 1 204 ? -5.132 -4.561 21.369 1.00 96.56 204 THR A N 1
ATOM 1551 C CA . THR A 1 204 ? -5.149 -5.778 22.200 1.00 96.56 204 THR A CA 1
ATOM 1552 C C . THR A 1 204 ? -5.552 -5.500 23.662 1.00 96.56 204 THR A C 1
ATOM 1554 O O . THR A 1 204 ? -6.506 -6.132 24.125 1.00 96.56 204 THR A O 1
ATOM 1557 N N . PRO A 1 205 ? -4.970 -4.511 24.373 1.00 96.31 205 PRO A N 1
ATOM 1558 C CA . PRO A 1 205 ? -5.369 -4.186 25.747 1.00 96.31 205 PRO A CA 1
ATOM 1559 C C . PRO A 1 205 ? -6.821 -3.707 25.865 1.00 96.31 205 PRO A C 1
ATOM 1561 O O . PRO A 1 205 ? -7.501 -3.996 26.851 1.00 96.31 205 PRO A O 1
ATOM 1564 N N . VAL A 1 206 ? -7.332 -2.997 24.853 1.00 95.12 206 VAL A N 1
ATOM 1565 C CA . VAL A 1 206 ? -8.729 -2.532 24.821 1.00 95.12 206 VAL A CA 1
ATOM 1566 C C . VAL A 1 206 ? -9.675 -3.722 24.700 1.00 95.12 206 VAL A C 1
ATOM 1568 O O . VAL A 1 206 ? -10.676 -3.799 25.411 1.00 95.12 206 VAL A O 1
ATOM 1571 N N . VAL A 1 207 ? -9.338 -4.690 23.843 1.00 96.44 207 VAL A N 1
ATOM 1572 C CA . VAL A 1 207 ? -10.105 -5.933 23.689 1.00 96.44 207 VAL A CA 1
ATOM 1573 C C . VAL A 1 207 ? -10.107 -6.744 24.987 1.00 96.44 207 VAL A C 1
ATOM 1575 O O . VAL A 1 207 ? -11.143 -7.296 25.363 1.00 96.44 207 VAL A O 1
ATOM 1578 N N . GLU A 1 208 ? -8.978 -6.820 25.690 1.00 95.69 208 GLU A N 1
ATOM 1579 C CA . GLU A 1 208 ? -8.880 -7.489 26.992 1.00 95.69 208 GLU A CA 1
ATOM 1580 C C . GLU A 1 208 ? -9.710 -6.774 28.066 1.00 95.69 208 GLU A C 1
ATOM 1582 O O . GLU A 1 208 ? -10.517 -7.413 28.746 1.00 95.69 208 GLU A O 1
ATOM 1587 N N . THR A 1 209 ? -9.612 -5.446 28.146 1.00 95.81 209 THR A N 1
ATOM 1588 C CA . THR A 1 209 ? -10.385 -4.620 29.088 1.00 95.81 209 THR A CA 1
ATOM 1589 C C . THR A 1 209 ? -11.889 -4.731 28.830 1.00 95.81 209 THR A C 1
ATOM 1591 O O . THR A 1 209 ? -12.671 -4.903 29.762 1.00 95.81 209 THR A O 1
ATOM 1594 N N . ALA A 1 210 ? -12.318 -4.727 27.564 1.00 95.06 210 ALA A N 1
ATOM 1595 C CA . ALA A 1 210 ? -13.723 -4.885 27.190 1.00 95.06 210 ALA A CA 1
ATOM 1596 C C . ALA A 1 210 ? -14.282 -6.270 27.566 1.00 95.06 210 ALA A C 1
ATOM 1598 O O . ALA A 1 210 ? -15.431 -6.392 28.010 1.00 95.06 210 ALA A O 1
ATOM 1599 N N . LYS A 1 211 ? -13.473 -7.329 27.423 1.00 96.12 211 LYS A N 1
ATOM 1600 C CA . LYS A 1 211 ? -13.837 -8.678 27.883 1.00 96.12 211 LYS A CA 1
ATOM 1601 C C . LYS A 1 211 ? -13.983 -8.719 29.402 1.00 96.12 211 LYS A C 1
ATOM 1603 O O . LYS A 1 211 ? -14.960 -9.290 29.887 1.00 96.12 211 LYS A O 1
ATOM 1608 N N . GLN A 1 212 ? -13.057 -8.095 30.132 1.00 96.62 212 GLN A N 1
ATOM 1609 C CA . GLN A 1 212 ? -13.119 -8.022 31.590 1.00 96.62 212 GLN A CA 1
ATOM 1610 C C . GLN A 1 212 ? -14.363 -7.256 32.056 1.00 96.62 212 GLN A C 1
ATOM 1612 O O . GLN A 1 212 ? -15.160 -7.808 32.809 1.00 96.62 212 GLN A O 1
ATOM 1617 N N . PHE A 1 213 ? -14.621 -6.074 31.490 1.00 96.38 213 PHE A N 1
ATOM 1618 C CA . PHE A 1 213 ? -15.832 -5.292 31.754 1.00 96.38 213 PHE A CA 1
ATOM 1619 C C . PHE A 1 213 ? -17.114 -6.099 31.508 1.00 96.38 213 PHE A C 1
ATOM 1621 O O . PHE A 1 213 ? -18.046 -6.068 32.308 1.00 96.38 213 PHE A O 1
ATOM 1628 N N . THR A 1 214 ? -17.162 -6.880 30.424 1.00 96.38 214 THR A N 1
ATOM 1629 C CA . THR A 1 214 ? -18.316 -7.741 30.120 1.00 96.38 214 THR A CA 1
ATOM 1630 C C . THR A 1 214 ? -18.537 -8.804 31.201 1.00 96.38 214 THR A C 1
ATOM 1632 O O . THR A 1 214 ? -19.682 -9.117 31.538 1.00 96.38 214 THR A O 1
ATOM 1635 N N . ASN A 1 215 ? -17.464 -9.383 31.739 1.00 96.88 215 ASN A N 1
ATOM 1636 C CA . ASN A 1 215 ? -17.554 -10.357 32.826 1.00 96.88 215 ASN A CA 1
ATOM 1637 C C . ASN A 1 215 ? -17.990 -9.694 34.135 1.00 96.88 215 ASN A C 1
ATOM 1639 O O . ASN A 1 215 ? -18.888 -10.210 34.803 1.00 96.88 215 ASN A O 1
ATOM 1643 N N . ASP A 1 216 ? -17.425 -8.533 34.455 1.00 95.94 216 ASP A N 1
ATOM 1644 C CA . ASP A 1 216 ? -17.760 -7.775 35.660 1.00 95.94 216 ASP A CA 1
ATOM 1645 C C . ASP A 1 216 ? -19.223 -7.320 35.630 1.00 95.94 216 ASP A C 1
ATOM 1647 O O . ASP A 1 216 ? -19.948 -7.495 36.607 1.00 95.94 216 ASP A O 1
ATOM 1651 N N . TYR A 1 217 ? -19.714 -6.865 34.475 1.00 96.12 217 TYR A N 1
ATOM 1652 C CA . TYR A 1 217 ? -21.116 -6.499 34.286 1.00 96.12 217 TYR A CA 1
ATOM 1653 C C . TYR A 1 217 ? -22.066 -7.693 34.467 1.00 96.12 217 TYR A C 1
ATOM 1655 O O . TYR A 1 217 ? -23.117 -7.569 35.097 1.00 96.12 217 TYR A O 1
ATOM 1663 N N . LYS A 1 218 ? -21.701 -8.880 33.962 1.00 95.94 218 LYS A N 1
ATOM 1664 C CA . LYS A 1 218 ? -22.481 -10.111 34.191 1.00 95.94 218 LYS A CA 1
ATOM 1665 C C . LYS A 1 218 ? -22.502 -10.504 35.668 1.00 95.94 218 LYS A C 1
ATOM 1667 O O . LYS A 1 218 ? -23.552 -10.909 36.174 1.00 95.94 218 LYS A O 1
ATOM 1672 N N . SER A 1 219 ? -21.364 -10.387 36.349 1.00 96.56 219 SER A N 1
ATOM 1673 C CA . SER A 1 219 ? -21.249 -10.642 37.788 1.00 96.56 219 SER A CA 1
ATOM 1674 C C . SER A 1 219 ? -22.130 -9.676 38.582 1.00 96.56 219 SER A C 1
ATOM 1676 O O . SER A 1 219 ? -22.970 -10.107 39.372 1.00 96.56 219 SER A O 1
ATOM 1678 N N . PHE A 1 220 ? -22.041 -8.380 38.275 1.00 94.88 220 PHE A N 1
ATOM 1679 C CA . PHE A 1 220 ? -22.879 -7.339 38.861 1.00 94.88 220 PHE A CA 1
ATOM 1680 C C . PHE A 1 220 ? -24.369 -7.602 38.628 1.00 94.88 220 PHE A C 1
ATOM 1682 O O . PHE A 1 220 ? -25.147 -7.616 39.578 1.00 94.88 220 PHE A O 1
ATOM 1689 N N . GLY A 1 221 ? -24.771 -7.906 37.392 1.00 94.75 221 GLY A N 1
ATOM 1690 C CA . GLY A 1 221 ? -26.156 -8.253 37.072 1.00 94.75 221 GLY A CA 1
ATOM 1691 C C . GLY A 1 221 ? -26.657 -9.473 37.852 1.00 94.75 221 GLY A C 1
ATOM 1692 O O . GLY A 1 221 ? -27.803 -9.490 38.292 1.00 94.75 221 GLY A O 1
ATOM 1693 N N . THR A 1 222 ? -25.794 -10.465 38.083 1.00 95.19 222 THR A N 1
ATOM 1694 C CA . THR A 1 222 ? -26.118 -11.639 38.909 1.00 95.19 222 THR A CA 1
ATOM 1695 C C . THR A 1 222 ? -26.281 -11.263 40.381 1.00 95.19 222 THR A C 1
ATOM 1697 O O . THR A 1 222 ? -27.218 -11.730 41.022 1.00 95.19 222 THR A O 1
ATOM 1700 N N . ALA A 1 223 ? -25.425 -10.390 40.918 1.00 94.69 223 ALA A N 1
ATOM 1701 C CA . ALA A 1 223 ? -25.541 -9.895 42.289 1.00 94.69 223 ALA A CA 1
ATOM 1702 C C . ALA A 1 223 ? -26.816 -9.054 42.493 1.00 94.69 223 ALA A C 1
ATOM 1704 O O . ALA A 1 223 ? -27.523 -9.223 43.489 1.00 94.69 223 ALA A O 1
ATOM 1705 N N . VAL A 1 224 ? -27.157 -8.193 41.531 1.00 92.62 224 VAL A N 1
ATOM 1706 C CA . VAL A 1 224 ? -28.403 -7.408 41.535 1.00 92.62 224 VAL A CA 1
ATOM 1707 C C . VAL A 1 224 ? -29.629 -8.319 41.452 1.00 92.62 224 VAL A C 1
ATOM 1709 O O . VAL A 1 224 ? -30.605 -8.125 42.173 1.00 92.62 224 VAL A O 1
ATOM 1712 N N . ASP A 1 225 ? -29.599 -9.349 40.607 1.00 93.19 225 ASP A N 1
ATOM 1713 C CA . ASP A 1 225 ? -30.706 -10.301 40.504 1.00 93.19 225 ASP A CA 1
ATOM 1714 C C . ASP A 1 225 ? -30.848 -11.142 41.785 1.00 93.19 225 ASP A C 1
ATOM 1716 O O . ASP A 1 225 ? -31.955 -11.294 42.305 1.00 93.19 225 ASP A O 1
ATOM 1720 N N . ALA A 1 226 ? -29.730 -11.607 42.357 1.00 89.81 226 ALA A N 1
ATOM 1721 C CA . ALA A 1 226 ? -29.704 -12.318 43.633 1.00 89.81 226 ALA A CA 1
ATOM 1722 C C . ALA A 1 226 ? -30.289 -11.458 44.761 1.00 89.81 226 ALA A C 1
ATOM 1724 O O . ALA A 1 226 ? -31.182 -11.904 45.477 1.00 89.81 226 ALA A O 1
ATOM 1725 N N . THR A 1 227 ? -29.861 -10.199 44.875 1.00 86.75 227 THR A N 1
ATOM 1726 C CA . THR A 1 227 ? -30.410 -9.258 45.863 1.00 86.75 227 THR A CA 1
ATOM 1727 C C . THR A 1 227 ? -31.888 -8.970 45.623 1.00 86.75 227 THR A C 1
ATOM 1729 O O . THR A 1 227 ? -32.655 -9.016 46.580 1.00 86.75 227 THR A O 1
ATOM 1732 N N . ARG A 1 228 ? -32.342 -8.779 44.375 1.00 86.50 228 ARG A N 1
ATOM 1733 C CA . ARG A 1 228 ? -33.775 -8.640 44.046 1.00 86.50 228 ARG A CA 1
ATOM 1734 C C . ARG A 1 228 ? -34.599 -9.844 44.509 1.00 86.50 228 ARG A C 1
ATOM 1736 O O . ARG A 1 228 ? -35.759 -9.677 44.875 1.00 86.50 228 ARG A O 1
ATOM 1743 N N . HIS A 1 229 ? -34.037 -11.049 44.459 1.00 85.00 229 HIS A N 1
ATOM 1744 C CA . HIS A 1 229 ? -34.724 -12.275 44.864 1.00 85.00 229 HIS A CA 1
ATOM 1745 C C . HIS A 1 229 ? -34.630 -12.565 46.365 1.00 85.00 229 HIS A C 1
ATOM 1747 O O . HIS A 1 229 ? -35.584 -13.090 46.932 1.00 85.00 229 HIS A O 1
ATOM 1753 N N . GLU A 1 230 ? -33.535 -12.190 47.024 1.00 81.38 230 GLU A N 1
ATOM 1754 C CA . GLU A 1 230 ? -33.388 -12.330 48.474 1.00 81.38 230 GLU A CA 1
ATOM 1755 C C . GLU A 1 230 ? -34.144 -11.251 49.257 1.00 81.38 230 GLU A C 1
ATOM 1757 O O . GLU A 1 230 ? -34.680 -11.550 50.326 1.00 81.38 230 GLU A O 1
ATOM 1762 N N . LEU A 1 231 ? -34.216 -10.021 48.730 1.00 76.06 231 LEU A N 1
ATOM 1763 C CA . LEU A 1 231 ? -34.791 -8.864 49.423 1.00 76.06 231 LEU A CA 1
ATOM 1764 C C . LEU A 1 231 ? -36.248 -9.076 49.882 1.00 76.06 231 LEU A C 1
ATOM 1766 O O . LEU A 1 231 ? -36.548 -8.786 51.034 1.00 76.06 231 LEU A O 1
ATOM 1770 N N . PRO A 1 232 ? -37.158 -9.602 49.041 1.00 74.00 232 PRO A N 1
ATOM 1771 C CA . PRO A 1 232 ? -38.543 -9.864 49.435 1.00 74.00 232 PRO A CA 1
ATOM 1772 C C . PRO A 1 232 ? -38.714 -11.093 50.337 1.00 74.00 232 PRO A C 1
ATOM 1774 O O . PRO A 1 232 ? -39.737 -11.226 51.001 1.00 74.00 232 PRO A O 1
ATOM 1777 N N . VAL A 1 233 ? -37.755 -12.025 50.320 1.00 68.69 233 VAL A N 1
ATOM 1778 C CA . VAL A 1 233 ? -37.825 -13.289 51.077 1.00 68.69 233 VAL A CA 1
ATOM 1779 C C . VAL A 1 233 ? -37.308 -13.093 52.502 1.00 68.69 233 VAL A C 1
ATOM 1781 O O . VAL A 1 233 ? -37.823 -13.692 53.446 1.00 68.69 233 VAL A O 1
ATOM 1784 N N . LYS A 1 234 ? -36.307 -12.227 52.674 1.00 68.19 234 LYS A N 1
ATOM 1785 C CA . LYS A 1 234 ? -35.831 -11.782 53.981 1.00 68.19 234 LYS A CA 1
ATOM 1786 C C . LYS A 1 234 ? -36.658 -10.568 54.396 1.00 68.19 234 LYS A C 1
ATOM 1788 O O . LYS A 1 234 ? -36.437 -9.472 53.904 1.00 68.19 234 LYS A O 1
ATOM 1793 N N . ASN A 1 235 ? -37.603 -10.736 55.319 1.00 60.59 235 ASN A N 1
ATOM 1794 C CA . ASN A 1 235 ? -38.201 -9.589 56.007 1.00 60.59 235 ASN A CA 1
ATOM 1795 C C . ASN A 1 235 ? -37.084 -8.864 56.774 1.00 60.59 235 ASN A C 1
ATOM 1797 O O . ASN A 1 235 ? -36.686 -9.312 57.849 1.00 60.59 235 ASN A O 1
ATOM 1801 N N . PHE A 1 236 ? -36.539 -7.782 56.209 1.00 61.72 236 PHE A N 1
ATOM 1802 C CA . PHE A 1 236 ? -35.551 -6.961 56.900 1.00 61.72 236 PHE A CA 1
ATOM 1803 C C . PHE A 1 236 ? -36.253 -6.245 58.043 1.00 61.72 236 PHE A C 1
ATOM 1805 O O . PHE A 1 236 ? -36.988 -5.278 57.844 1.00 61.72 236 PHE A O 1
ATOM 1812 N N . TYR A 1 237 ? -36.022 -6.738 59.254 1.00 62.88 237 TYR A N 1
ATOM 1813 C CA . TYR A 1 237 ? -36.196 -5.928 60.441 1.00 62.88 237 TYR A CA 1
ATOM 1814 C C . TYR A 1 237 ? -35.122 -4.836 60.381 1.00 62.88 237 TYR A C 1
ATOM 1816 O O . TYR A 1 237 ? -33.936 -5.116 60.555 1.00 62.88 237 TYR A O 1
ATOM 1824 N N . ILE A 1 238 ? -35.525 -3.615 60.020 1.00 66.31 238 ILE A N 1
ATOM 1825 C CA . ILE A 1 238 ? -34.656 -2.442 60.134 1.00 66.31 238 ILE A CA 1
ATOM 1826 C C . ILE A 1 238 ? -34.566 -2.156 61.629 1.00 66.31 238 ILE A C 1
ATOM 1828 O O . ILE A 1 238 ? -35.502 -1.612 62.211 1.00 66.31 238 ILE A O 1
ATOM 1832 N N . ASP A 1 239 ? -33.480 -2.602 62.252 1.00 59.06 239 ASP A N 1
ATOM 1833 C CA . ASP A 1 239 ? -33.205 -2.294 63.649 1.00 59.06 239 ASP A CA 1
ATOM 1834 C C . ASP A 1 239 ? -32.694 -0.845 63.738 1.00 59.06 239 ASP A C 1
ATOM 1836 O O . ASP A 1 239 ? -31.724 -0.487 63.066 1.00 59.06 239 ASP A O 1
ATOM 1840 N N . GLY A 1 240 ? -33.380 0.004 64.510 1.00 70.50 240 GLY A N 1
ATOM 1841 C CA . GLY A 1 240 ? -33.075 1.437 64.653 1.00 70.50 240 GLY A CA 1
ATOM 1842 C C . GLY A 1 240 ? -34.044 2.402 63.945 1.00 70.50 240 GLY A C 1
ATOM 1843 O O . GLY A 1 240 ? -35.102 2.011 63.451 1.00 70.50 240 GLY A O 1
ATOM 1844 N N . ASP A 1 241 ? -33.707 3.699 63.937 1.00 82.75 241 ASP A N 1
ATOM 1845 C CA . ASP A 1 241 ? -34.545 4.743 63.327 1.00 82.75 241 ASP A CA 1
ATOM 1846 C C . ASP A 1 241 ? -34.532 4.641 61.793 1.00 82.75 241 ASP A C 1
ATOM 1848 O O . ASP A 1 241 ? -33.494 4.716 61.129 1.00 82.75 241 ASP A O 1
ATOM 1852 N N . ARG A 1 242 ? -35.727 4.508 61.210 1.00 81.94 242 ARG A N 1
ATOM 1853 C CA . ARG A 1 242 ? -35.941 4.424 59.763 1.00 81.94 242 ARG A CA 1
ATOM 1854 C C . ARG A 1 242 ? -35.413 5.656 59.025 1.00 81.94 242 ARG A C 1
ATOM 1856 O O . ARG A 1 242 ? -35.028 5.524 57.863 1.00 81.94 242 ARG A O 1
ATOM 1863 N N . ARG A 1 243 ? -35.409 6.834 59.660 1.00 83.62 243 ARG A N 1
ATOM 1864 C CA . ARG A 1 243 ? -34.871 8.059 59.046 1.00 83.62 243 ARG A CA 1
ATOM 1865 C C . ARG A 1 243 ? -33.367 7.996 58.876 1.00 83.62 243 ARG A C 1
ATOM 1867 O O . ARG A 1 243 ? -32.910 8.167 57.756 1.00 83.62 243 ARG A O 1
ATOM 1874 N N . GLU A 1 244 ? -32.629 7.596 59.906 1.00 86.88 244 GLU A N 1
ATOM 1875 C CA . GLU A 1 244 ? -31.174 7.449 59.792 1.00 86.88 244 GLU A CA 1
ATOM 1876 C C . GLU A 1 244 ? -30.761 6.456 58.698 1.00 86.88 244 GLU A C 1
ATOM 1878 O O . GLU A 1 244 ? -29.746 6.650 58.028 1.00 86.88 244 GLU A O 1
ATOM 1883 N N . PHE A 1 245 ? -31.527 5.377 58.508 1.00 85.38 245 PHE A N 1
ATOM 1884 C CA . PHE A 1 245 ? -31.274 4.434 57.421 1.00 85.38 245 PHE A CA 1
ATOM 1885 C C . PHE A 1 245 ? -31.499 5.069 56.042 1.00 85.38 245 PHE A C 1
ATOM 1887 O O . PHE A 1 245 ? -30.665 4.904 55.151 1.00 85.38 245 PHE A O 1
ATOM 1894 N N . LEU A 1 246 ? -32.610 5.792 55.864 1.00 87.25 246 LEU A N 1
ATOM 1895 C CA . LEU A 1 246 ? -32.917 6.479 54.608 1.00 87.25 246 LEU A CA 1
ATOM 1896 C C . LEU A 1 246 ? -31.883 7.563 54.296 1.00 87.25 246 LEU A C 1
ATOM 1898 O O . LEU A 1 246 ? -31.423 7.627 53.161 1.00 87.25 246 LEU A O 1
ATOM 1902 N N . ASP A 1 247 ? -31.449 8.322 55.300 1.00 91.38 247 ASP A N 1
ATOM 1903 C CA . ASP A 1 247 ? -30.429 9.361 55.145 1.00 91.38 247 ASP A CA 1
ATOM 1904 C C . ASP A 1 247 ? -29.084 8.756 54.704 1.00 91.38 247 ASP A C 1
ATOM 1906 O O . ASP A 1 247 ? -28.423 9.268 53.799 1.00 91.38 247 ASP A O 1
ATOM 1910 N N . LYS A 1 248 ? -28.692 7.607 55.279 1.00 90.88 248 LYS A N 1
ATOM 1911 C CA . LYS A 1 248 ? -27.486 6.864 54.867 1.00 90.88 248 LYS A CA 1
ATOM 1912 C C . LYS A 1 248 ? -27.611 6.297 53.450 1.00 90.88 248 LYS A C 1
ATOM 1914 O O . LYS A 1 248 ? -26.647 6.343 52.687 1.00 90.88 248 LYS A O 1
ATOM 1919 N N . ALA A 1 249 ? -28.778 5.764 53.086 1.00 88.06 249 ALA A N 1
ATOM 1920 C CA . ALA A 1 249 ? -29.027 5.241 51.744 1.00 88.06 249 ALA A CA 1
ATOM 1921 C C . ALA A 1 249 ? -29.003 6.356 50.686 1.00 88.06 249 ALA A C 1
ATOM 1923 O O . ALA A 1 249 ? -28.389 6.186 49.633 1.00 88.06 249 ALA A O 1
ATOM 1924 N N . GLU A 1 250 ? -29.611 7.507 50.983 1.00 93.75 250 GLU A N 1
ATOM 1925 C CA . GLU A 1 250 ? -29.567 8.693 50.126 1.00 93.75 250 GLU A CA 1
ATOM 1926 C C . GLU A 1 250 ? -28.131 9.202 49.966 1.00 93.75 250 GLU A C 1
ATOM 1928 O O . GLU A 1 250 ? -27.703 9.478 48.846 1.00 93.75 250 GLU A O 1
ATOM 1933 N N . ALA A 1 251 ? -27.356 9.263 51.054 1.00 95.19 251 ALA A N 1
ATOM 1934 C CA . ALA A 1 251 ? -25.951 9.652 50.997 1.00 95.19 251 ALA A CA 1
ATOM 1935 C C . ALA A 1 251 ? -25.133 8.718 50.086 1.00 95.19 251 ALA A C 1
ATOM 1937 O O . ALA A 1 251 ? -24.384 9.198 49.236 1.00 95.19 251 ALA A O 1
ATOM 1938 N N . CYS A 1 252 ? -25.315 7.396 50.190 1.00 91.56 252 CYS A N 1
ATOM 1939 C CA . CYS A 1 252 ? -24.664 6.432 49.295 1.00 91.56 252 CYS A CA 1
ATOM 1940 C C . CYS A 1 252 ? -25.091 6.598 47.828 1.00 91.56 252 CYS A C 1
ATOM 1942 O O . CYS A 1 252 ? -24.249 6.517 46.931 1.00 91.56 252 CYS A O 1
ATOM 1944 N N . LEU A 1 253 ? -26.378 6.842 47.564 1.00 92.44 253 LEU A N 1
ATOM 1945 C CA . LEU A 1 253 ? -26.872 7.087 46.206 1.00 92.44 253 LEU A CA 1
ATOM 1946 C C . LEU A 1 253 ? -26.279 8.370 45.616 1.00 92.44 253 LEU A C 1
ATOM 1948 O O . LEU A 1 253 ? -25.822 8.338 44.478 1.00 92.44 253 LEU A O 1
ATOM 1952 N N . LYS A 1 254 ? -26.185 9.448 46.402 1.00 95.31 254 LYS A N 1
ATOM 1953 C CA . LYS A 1 254 ? -25.506 10.691 46.002 1.00 95.31 254 LYS A CA 1
ATOM 1954 C C . LYS A 1 254 ? -24.031 10.471 45.678 1.00 95.31 254 LYS A C 1
ATOM 1956 O O . LYS A 1 254 ? -23.561 10.963 44.662 1.00 95.31 254 LYS A O 1
ATOM 1961 N N . VAL A 1 255 ? -23.312 9.693 46.489 1.00 95.12 255 VAL A N 1
ATOM 1962 C CA . VAL A 1 255 ? -21.907 9.338 46.205 1.00 95.12 255 VAL A CA 1
ATOM 1963 C C . VAL A 1 255 ? -21.789 8.563 44.886 1.00 95.12 255 VAL A C 1
ATOM 1965 O O . VAL A 1 255 ? -20.895 8.822 44.080 1.00 95.12 255 VAL A O 1
ATOM 1968 N N . SER A 1 256 ? -22.717 7.638 44.636 1.00 90.31 256 SER A N 1
ATOM 1969 C CA . SER A 1 256 ? -22.770 6.856 43.393 1.00 90.31 256 SER A CA 1
ATOM 1970 C C . SER A 1 256 ? -23.045 7.744 42.175 1.00 90.31 256 SER A C 1
ATOM 1972 O O . SER A 1 256 ? -22.411 7.584 41.137 1.00 90.31 256 SER A O 1
ATOM 1974 N N . GLU A 1 257 ? -23.973 8.693 42.311 1.00 90.31 257 GLU A N 1
ATOM 1975 C CA . GLU A 1 257 ? -24.306 9.691 41.292 1.00 90.31 257 GLU A CA 1
ATOM 1976 C C . GLU A 1 257 ? -23.098 10.573 40.962 1.00 90.31 257 GLU A C 1
ATOM 1978 O O . GLU A 1 257 ? -22.777 10.740 39.787 1.00 90.31 257 GLU A O 1
ATOM 1983 N N . THR A 1 258 ? -22.372 11.062 41.973 1.00 90.88 258 THR A N 1
ATOM 1984 C CA . THR A 1 258 ? -21.153 11.856 41.751 1.00 90.88 258 THR A CA 1
ATOM 1985 C C . THR A 1 258 ? -20.056 11.062 41.037 1.00 90.88 258 THR A C 1
ATOM 1987 O O . THR A 1 258 ? -19.457 11.577 40.100 1.00 90.88 258 THR A O 1
ATOM 1990 N N . LEU A 1 259 ? -19.844 9.790 41.400 1.00 89.44 259 LEU A N 1
ATOM 1991 C CA . LEU A 1 259 ? -18.878 8.903 40.734 1.00 89.44 259 LEU A CA 1
ATOM 1992 C C . LEU A 1 259 ? -19.254 8.618 39.275 1.00 89.44 259 LEU A C 1
ATOM 1994 O O . LEU A 1 259 ? -18.387 8.581 38.404 1.00 89.44 259 LEU A O 1
ATOM 1998 N N . LEU A 1 260 ? -20.544 8.408 38.995 1.00 85.88 260 LEU A N 1
ATOM 1999 C CA . LEU A 1 260 ? -21.033 8.229 37.627 1.00 85.88 260 LEU A CA 1
ATOM 2000 C C . LEU A 1 260 ? -20.836 9.498 36.801 1.00 85.88 260 LEU A C 1
ATOM 2002 O O . LEU A 1 260 ? -20.426 9.394 35.648 1.00 85.88 260 LEU A O 1
ATOM 2006 N N . MET A 1 261 ? -21.084 10.667 37.395 1.00 84.88 261 MET A N 1
ATOM 2007 C CA . MET A 1 261 ? -20.850 11.952 36.744 1.00 84.88 261 MET A CA 1
ATOM 2008 C C . MET A 1 261 ? -19.372 12.098 36.362 1.00 84.88 261 MET A C 1
ATOM 2010 O O . MET A 1 261 ? -19.083 12.312 35.191 1.00 84.88 261 MET A O 1
ATOM 2014 N N . GLU A 1 262 ? -18.452 11.826 37.292 1.00 83.56 262 GLU A N 1
ATOM 2015 C CA . GLU A 1 262 ? -16.997 11.870 37.076 1.00 83.56 262 GLU A CA 1
ATOM 2016 C C . GLU A 1 262 ? -16.524 10.863 36.003 1.00 83.56 262 GLU A C 1
ATOM 2018 O O . GLU A 1 262 ? -15.650 11.167 35.194 1.00 83.56 262 GLU A O 1
ATOM 2023 N N . CYS A 1 263 ? -17.155 9.684 35.911 1.00 74.56 263 CYS A N 1
ATOM 2024 C CA . CYS A 1 263 ? -16.894 8.718 34.834 1.00 74.56 263 CYS A CA 1
ATOM 2025 C C . CYS A 1 263 ? -17.399 9.193 33.460 1.00 74.56 263 CYS A C 1
ATOM 2027 O O . CYS A 1 263 ? -16.827 8.830 32.431 1.00 74.56 263 CYS A O 1
ATOM 2029 N N . THR A 1 264 ? -18.495 9.956 33.424 1.00 69.19 264 THR A N 1
ATOM 2030 C CA . THR A 1 264 ? -19.053 10.529 32.186 1.00 69.19 264 THR A CA 1
ATOM 2031 C C . THR A 1 264 ? -18.398 11.846 31.776 1.00 69.19 264 THR A C 1
ATOM 2033 O O . THR A 1 264 ? -18.486 12.223 30.612 1.00 69.19 264 THR A O 1
ATOM 2036 N N . GLU A 1 265 ? -17.704 12.500 32.704 1.00 59.97 265 GLU A N 1
ATOM 2037 C CA . GLU A 1 265 ? -16.915 13.722 32.517 1.00 59.97 265 GLU A CA 1
ATOM 2038 C C . GLU A 1 265 ? -15.479 13.415 32.042 1.00 59.97 265 GLU A C 1
ATOM 2040 O O . GLU A 1 265 ? -14.575 14.242 32.136 1.00 59.97 265 GLU A O 1
ATOM 2045 N N . GLY A 1 266 ? -15.247 12.210 31.508 1.00 63.16 266 GLY A N 1
ATOM 2046 C CA . GLY A 1 266 ? -14.067 11.931 30.695 1.00 63.16 266 GLY A CA 1
ATOM 2047 C C . GLY A 1 266 ? -14.046 12.817 29.446 1.00 63.16 266 GLY A C 1
ATOM 2048 O O . GLY A 1 266 ? -15.102 13.182 28.938 1.00 63.16 266 GLY A O 1
ATOM 2049 N N .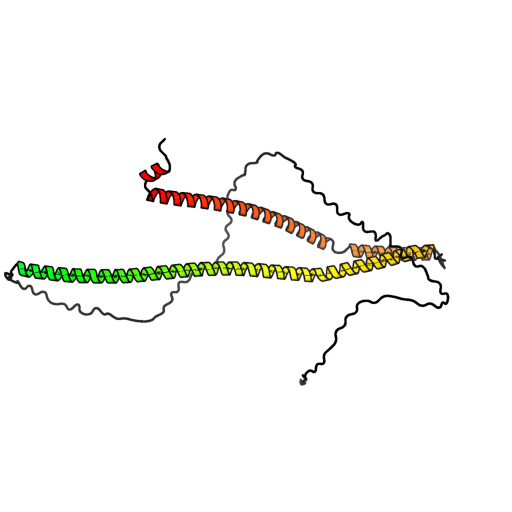 ASP A 1 267 ? -12.841 13.146 28.967 1.00 57.44 267 ASP A N 1
ATOM 2050 C CA . ASP A 1 267 ? -12.525 14.102 27.892 1.00 57.44 267 ASP A CA 1
ATOM 2051 C C . ASP A 1 267 ? -13.424 13.962 26.640 1.00 57.44 267 ASP A C 1
ATOM 2053 O O . ASP A 1 267 ? -13.095 13.285 25.659 1.00 57.44 267 ASP A O 1
ATOM 2057 N N . HIS A 1 268 ? -14.610 14.580 26.688 1.00 60.88 268 HIS A N 1
ATOM 2058 C CA . HIS A 1 268 ? -15.573 14.551 25.592 1.00 60.88 268 HIS A CA 1
ATOM 2059 C C . HIS A 1 268 ? -14.998 15.296 24.378 1.00 60.88 268 HIS A C 1
ATOM 2061 O O . HIS A 1 268 ? -15.274 14.885 23.251 1.00 60.88 268 HIS A O 1
ATOM 2067 N N . GLU A 1 269 ? -14.146 16.303 24.614 1.00 61.34 269 GLU A N 1
ATOM 2068 C CA . GLU A 1 269 ? -13.366 17.030 23.605 1.00 61.34 269 GLU A CA 1
ATOM 2069 C C . GLU A 1 269 ? -12.407 16.087 22.860 1.00 61.34 269 GLU A C 1
ATOM 2071 O O . GLU A 1 269 ? -12.420 16.030 21.633 1.00 61.34 269 GLU A O 1
ATOM 2076 N N . GLY A 1 270 ? -11.625 15.258 23.557 1.00 62.22 270 GLY A N 1
ATOM 2077 C CA . GLY A 1 270 ? -10.728 14.293 22.905 1.00 62.22 270 GLY A CA 1
ATOM 2078 C C . GLY A 1 270 ? -11.457 13.284 22.003 1.00 62.22 270 GLY A C 1
ATOM 2079 O O . GLY A 1 270 ? -10.987 12.948 20.906 1.00 62.22 270 GLY A O 1
ATOM 2080 N N . ASN A 1 271 ? -12.641 12.827 22.422 1.00 68.62 271 ASN A N 1
ATOM 2081 C CA . ASN A 1 271 ? -13.435 11.861 21.661 1.00 68.62 271 ASN A CA 1
ATOM 2082 C C . ASN A 1 271 ? -14.193 12.511 20.485 1.00 68.62 271 ASN A C 1
ATOM 2084 O O . ASN A 1 271 ? -14.281 11.911 19.412 1.00 68.62 271 ASN A O 1
ATOM 2088 N N . THR A 1 272 ? -14.692 13.745 20.638 1.00 75.75 272 THR A N 1
ATOM 2089 C CA . THR A 1 272 ? -15.285 14.512 19.525 1.00 75.75 272 THR A CA 1
ATOM 2090 C C . THR A 1 272 ? -14.233 14.857 18.486 1.00 75.75 272 THR A C 1
ATOM 2092 O O . THR A 1 272 ? -14.458 14.599 17.307 1.00 75.75 272 THR A O 1
ATOM 2095 N N . THR A 1 273 ? -13.051 15.309 18.909 1.00 82.94 273 THR A N 1
ATOM 2096 C CA . THR A 1 273 ? -11.934 15.624 18.005 1.00 82.94 273 THR A CA 1
ATOM 2097 C C . THR A 1 273 ? -11.476 14.382 17.228 1.00 82.94 273 THR A C 1
ATOM 2099 O O . THR A 1 273 ? -11.211 14.441 16.027 1.00 82.94 273 THR A O 1
ATOM 2102 N N . SER A 1 274 ? -11.432 13.217 17.886 1.00 82.56 274 SER A N 1
ATOM 2103 C CA . SER A 1 274 ? -11.111 11.939 17.231 1.00 82.56 274 SER A CA 1
ATOM 2104 C C . SER A 1 274 ? -12.184 11.511 16.221 1.00 82.56 274 SER A C 1
ATOM 2106 O O . SER A 1 274 ? -11.860 10.979 15.156 1.00 82.56 274 SER A O 1
ATOM 2108 N N . LEU A 1 275 ? -13.463 11.757 16.527 1.00 84.50 275 LEU A N 1
ATOM 2109 C CA . LEU A 1 275 ? -14.586 11.477 15.631 1.00 84.50 275 LEU A CA 1
ATOM 2110 C C . LEU A 1 275 ? -14.584 12.411 14.412 1.00 84.50 275 LEU A C 1
ATOM 2112 O O . LEU A 1 275 ? -14.779 11.933 13.292 1.00 84.50 275 LEU A O 1
ATOM 2116 N N . GLU A 1 276 ? -14.311 13.701 14.607 1.00 89.25 276 GLU A N 1
ATOM 2117 C CA . GLU A 1 276 ? -14.138 14.684 13.529 1.00 89.25 276 GLU A CA 1
ATOM 2118 C C . GLU A 1 276 ? -12.963 14.303 12.618 1.00 89.25 276 GLU A C 1
ATOM 2120 O O . GLU A 1 276 ? -13.135 14.196 11.404 1.00 89.25 276 GLU A O 1
ATOM 2125 N N . CYS A 1 277 ? -11.809 13.944 13.192 1.00 89.50 277 CYS A N 1
ATOM 2126 C CA . CYS A 1 277 ? -10.654 13.448 12.437 1.00 89.50 277 CYS A CA 1
ATOM 2127 C C . CYS A 1 277 ? -10.997 12.198 11.601 1.00 89.50 277 CYS A C 1
ATOM 2129 O O . CYS A 1 277 ? -10.649 12.103 10.421 1.00 89.50 277 CYS A O 1
ATOM 2131 N N . LEU A 1 278 ? -11.747 11.244 12.165 1.00 90.44 278 LEU A N 1
ATOM 2132 C CA . LEU A 1 278 ? -12.236 10.074 11.424 1.00 90.44 278 LEU A CA 1
ATOM 2133 C C . LEU A 1 278 ? -13.186 10.454 10.283 1.00 90.44 278 LEU A C 1
ATOM 2135 O O . LEU A 1 278 ? -13.163 9.827 9.216 1.00 90.44 278 LEU A O 1
ATOM 2139 N N . GLN A 1 279 ? -14.034 11.458 10.492 1.00 94.06 279 GLN A N 1
ATOM 2140 C CA . GLN A 1 279 ? -14.937 11.960 9.466 1.00 94.06 279 GLN A CA 1
ATOM 2141 C C . GLN A 1 279 ? -14.158 12.618 8.320 1.00 94.06 279 GLN A C 1
ATOM 2143 O O . GLN A 1 279 ? -14.457 12.333 7.157 1.00 94.06 279 GLN A O 1
ATOM 2148 N N . ASP A 1 280 ? -13.116 13.386 8.628 1.00 95.88 280 ASP A N 1
ATOM 2149 C CA . ASP A 1 280 ? -12.225 14.012 7.648 1.00 95.88 280 ASP A CA 1
ATOM 2150 C C . ASP A 1 280 ? -11.409 12.985 6.859 1.00 95.88 280 ASP A C 1
ATOM 2152 O O . ASP A 1 280 ? -11.322 13.042 5.628 1.00 95.88 280 ASP A O 1
ATOM 2156 N N . ILE A 1 281 ? -10.869 11.962 7.525 1.00 95.50 281 ILE A N 1
ATOM 2157 C CA . ILE A 1 281 ? -10.194 10.846 6.845 1.00 95.50 281 ILE A CA 1
ATOM 2158 C C . ILE A 1 281 ? -11.171 10.134 5.899 1.00 95.50 281 ILE A C 1
ATOM 2160 O O . ILE A 1 281 ? -10.831 9.775 4.768 1.00 95.50 281 ILE A O 1
ATOM 2164 N N . LYS A 1 282 ? -12.425 9.951 6.319 1.00 96.62 282 LYS A N 1
ATOM 2165 C CA . LYS A 1 282 ? -13.457 9.311 5.497 1.00 96.62 282 LYS A CA 1
ATOM 2166 C C . LYS A 1 282 ? -13.839 10.153 4.277 1.00 96.62 282 LYS A C 1
ATOM 2168 O O . LYS A 1 282 ? -14.066 9.579 3.208 1.00 96.62 282 LYS A O 1
ATOM 2173 N N . THR A 1 283 ? -13.948 11.475 4.404 1.00 95.94 283 THR A N 1
ATOM 2174 C CA . THR A 1 283 ? -14.283 12.370 3.281 1.00 95.94 283 THR A CA 1
ATOM 2175 C C . THR A 1 283 ? -13.113 12.488 2.303 1.00 95.94 283 THR A C 1
ATOM 2177 O O . THR A 1 283 ? -13.312 12.296 1.102 1.00 95.94 283 THR A O 1
ATOM 2180 N N . THR A 1 284 ? -11.890 12.679 2.799 1.00 95.81 284 THR A N 1
ATOM 2181 C CA . THR A 1 284 ? -10.666 12.735 1.978 1.00 95.81 284 THR A CA 1
ATOM 2182 C C . THR A 1 284 ? -10.397 11.413 1.253 1.00 95.81 284 THR A C 1
ATOM 2184 O O . THR A 1 284 ? -10.141 11.419 0.049 1.00 95.81 284 THR A O 1
ATOM 2187 N N . SER A 1 285 ? -10.563 10.263 1.919 1.00 94.62 285 SER A N 1
ATOM 2188 C CA . SER A 1 285 ? -10.449 8.936 1.291 1.00 94.62 285 SER A CA 1
ATOM 2189 C C . SER A 1 285 ? -11.427 8.756 0.125 1.00 94.62 285 SER A C 1
ATOM 2191 O O . SER A 1 285 ? -11.062 8.222 -0.928 1.00 94.62 285 SER A O 1
ATOM 2193 N N . LYS A 1 286 ? -12.675 9.218 0.279 1.00 97.00 286 LYS A N 1
ATOM 2194 C CA . LYS A 1 286 ? -13.668 9.187 -0.804 1.00 97.00 286 LYS A CA 1
ATOM 2195 C C . LYS A 1 286 ? -13.269 10.095 -1.966 1.00 97.00 286 LYS A C 1
ATOM 2197 O O . LYS A 1 286 ? -13.359 9.656 -3.110 1.00 97.00 286 LYS A O 1
ATOM 2202 N N . ALA A 1 287 ? -12.801 11.310 -1.679 1.00 97.12 287 ALA A N 1
ATOM 2203 C CA . ALA A 1 287 ? -12.356 12.254 -2.701 1.00 97.12 287 ALA A CA 1
ATOM 2204 C C . ALA A 1 287 ? -11.185 11.691 -3.525 1.00 97.12 287 ALA A C 1
ATOM 2206 O O . ALA A 1 287 ? -11.259 11.660 -4.752 1.00 97.12 287 ALA A O 1
ATOM 2207 N N . ILE A 1 288 ? -10.159 11.146 -2.860 1.00 96.81 288 ILE A N 1
ATOM 2208 C CA . ILE A 1 288 ? -8.999 10.525 -3.522 1.00 96.81 288 ILE A CA 1
ATOM 2209 C C . ILE A 1 288 ? -9.436 9.350 -4.397 1.00 96.81 288 ILE A C 1
ATOM 2211 O O . ILE A 1 288 ? -8.995 9.228 -5.536 1.00 96.81 288 ILE A O 1
ATOM 2215 N N . ARG A 1 289 ? -10.331 8.490 -3.897 1.00 95.69 289 ARG A N 1
ATOM 2216 C CA . ARG A 1 289 ? -10.841 7.345 -4.665 1.00 95.69 289 ARG A CA 1
ATOM 2217 C C . ARG A 1 289 ? -11.558 7.783 -5.937 1.00 95.69 289 ARG A C 1
ATOM 2219 O O . ARG A 1 289 ? -11.380 7.170 -6.985 1.00 95.69 289 ARG A O 1
ATOM 2226 N N . GLN A 1 290 ? -12.363 8.834 -5.840 1.00 96.31 290 GLN A N 1
ATOM 2227 C CA . GLN A 1 290 ? -13.088 9.367 -6.983 1.00 96.31 290 GLN A CA 1
ATOM 2228 C C . GLN A 1 290 ? -12.137 10.009 -7.997 1.00 96.31 290 GLN A C 1
ATOM 2230 O O . GLN A 1 290 ? -12.276 9.767 -9.194 1.00 96.31 290 GLN A O 1
ATOM 2235 N N . GLN A 1 291 ? -11.121 10.734 -7.524 1.00 97.38 291 GLN A N 1
ATOM 2236 C CA . GLN A 1 291 ? -10.072 11.282 -8.378 1.00 97.38 291 GLN A CA 1
ATOM 2237 C C . GLN A 1 291 ? -9.280 10.173 -9.088 1.00 97.38 291 GLN A C 1
ATOM 2239 O O . GLN A 1 291 ? -9.112 10.241 -10.300 1.00 97.38 291 GLN A O 1
ATOM 2244 N N . LEU A 1 292 ? -8.864 9.123 -8.369 1.00 96.75 292 LEU A N 1
ATOM 2245 C CA . LEU A 1 292 ? -8.175 7.964 -8.950 1.00 96.75 292 LEU A CA 1
ATOM 2246 C C . LEU A 1 292 ? -9.014 7.300 -10.045 1.00 96.75 292 LEU A C 1
ATOM 2248 O O . LEU A 1 292 ? -8.506 7.044 -11.134 1.00 96.75 292 LEU A O 1
ATOM 2252 N N . SER A 1 293 ? -10.307 7.081 -9.789 1.00 95.88 293 SER A N 1
ATOM 2253 C CA . SER A 1 293 ? -11.230 6.521 -10.781 1.00 95.88 293 SER A CA 1
ATOM 2254 C C . SER A 1 293 ? -11.355 7.399 -12.031 1.00 95.88 293 SER A C 1
ATOM 2256 O O . SER A 1 293 ? -11.415 6.864 -13.138 1.00 95.88 293 SER A O 1
ATOM 2258 N N . GLY A 1 294 ? -11.390 8.726 -11.867 1.00 95.00 294 GLY A N 1
ATOM 2259 C CA . GLY A 1 294 ? -11.385 9.669 -12.988 1.00 95.00 294 GLY A CA 1
ATOM 2260 C C . GLY A 1 294 ? -10.097 9.558 -13.801 1.00 95.00 294 GLY A C 1
ATOM 2261 O O . GLY A 1 294 ? -10.142 9.239 -14.982 1.00 95.00 294 GLY A O 1
ATOM 2262 N N . THR A 1 295 ? -8.943 9.675 -13.139 1.00 96.69 295 THR A N 1
ATOM 2263 C CA . THR A 1 295 ? -7.633 9.613 -13.809 1.00 96.69 295 THR A CA 1
ATOM 2264 C C . THR A 1 295 ? -7.363 8.279 -14.507 1.00 96.69 295 THR A C 1
ATOM 2266 O O . THR A 1 295 ? -6.733 8.260 -15.560 1.00 96.69 295 THR A O 1
ATOM 2269 N N . LEU A 1 296 ? -7.848 7.159 -13.956 1.00 96.62 296 LEU A N 1
ATOM 2270 C CA . LEU A 1 296 ? -7.747 5.849 -14.601 1.00 96.62 296 LEU A CA 1
ATOM 2271 C C . LEU A 1 296 ? -8.562 5.814 -15.900 1.00 96.62 296 LEU A C 1
ATOM 2273 O O . LEU A 1 296 ? -8.105 5.258 -16.894 1.00 96.62 296 LEU A O 1
ATOM 2277 N N . SER A 1 297 ? -9.753 6.415 -15.892 1.00 96.12 297 SER A N 1
ATOM 2278 C CA . SER A 1 297 ? -10.619 6.487 -17.073 1.00 96.12 297 SER A CA 1
ATOM 2279 C C . SER A 1 297 ? -9.968 7.329 -18.172 1.00 96.12 297 SER A C 1
ATOM 2281 O O . SER A 1 297 ? -9.877 6.870 -19.309 1.00 96.12 297 SER A O 1
ATOM 2283 N N . ASP A 1 298 ? -9.420 8.493 -17.812 1.00 97.00 298 ASP A N 1
ATOM 2284 C CA . ASP A 1 298 ? -8.697 9.370 -18.740 1.00 97.00 298 ASP A CA 1
ATOM 2285 C C . ASP A 1 298 ? -7.458 8.671 -19.327 1.00 97.00 298 ASP A C 1
ATOM 2287 O O . ASP A 1 298 ? -7.189 8.751 -20.525 1.00 97.00 298 ASP A O 1
ATOM 2291 N N . LEU A 1 299 ? -6.706 7.934 -18.499 1.00 97.06 299 LEU A N 1
ATOM 2292 C CA . LEU A 1 299 ? -5.534 7.175 -18.944 1.00 97.06 299 LEU A CA 1
ATOM 2293 C C . LEU A 1 299 ? -5.911 6.068 -19.938 1.00 97.06 299 LEU A C 1
ATOM 2295 O O . LEU A 1 299 ? -5.207 5.865 -20.928 1.00 97.06 299 LEU A O 1
ATOM 2299 N N . LEU A 1 300 ? -7.014 5.357 -19.688 1.00 96.06 300 LEU A N 1
ATOM 2300 C CA . LEU A 1 300 ? -7.524 4.328 -20.595 1.00 96.06 300 LEU A CA 1
ATOM 2301 C C . LEU A 1 300 ? -7.986 4.930 -21.929 1.00 96.06 300 LEU A C 1
ATOM 2303 O O . LEU A 1 300 ? -7.707 4.360 -22.986 1.00 96.06 300 LEU A O 1
ATOM 2307 N N . GLU A 1 301 ? -8.640 6.092 -21.903 1.00 96.88 301 GLU A N 1
ATOM 2308 C CA . GLU A 1 301 ? -9.016 6.816 -23.120 1.00 96.88 301 GLU A CA 1
ATOM 2309 C C . GLU A 1 301 ? -7.778 7.242 -23.919 1.00 96.88 301 GLU A C 1
ATOM 2311 O O . GLU A 1 301 ? -7.701 6.997 -25.127 1.00 96.88 301 GLU A O 1
ATOM 2316 N N . LEU A 1 302 ? -6.777 7.813 -23.243 1.00 97.19 302 LEU A N 1
ATOM 2317 C CA . LEU A 1 302 ? -5.533 8.240 -23.874 1.00 97.19 302 LEU A CA 1
ATOM 2318 C C . LEU A 1 302 ? -4.781 7.048 -24.480 1.00 97.19 302 LEU A C 1
ATOM 2320 O O . LEU A 1 302 ? -4.313 7.127 -25.613 1.00 97.19 302 LEU A O 1
ATOM 2324 N N . SER A 1 303 ? -4.718 5.923 -23.764 1.00 96.94 303 SER A N 1
ATOM 2325 C CA . SER A 1 303 ? -4.123 4.678 -24.259 1.00 96.94 303 SER A CA 1
ATOM 2326 C C . SER A 1 303 ? -4.833 4.169 -25.518 1.00 96.94 303 SER A C 1
ATOM 2328 O O . SER A 1 303 ? -4.173 3.843 -26.504 1.00 96.94 303 SER A O 1
ATOM 2330 N N . SER A 1 304 ? -6.170 4.181 -25.534 1.00 96.50 304 SER A N 1
ATOM 2331 C CA . SER A 1 304 ? -6.967 3.824 -26.714 1.00 96.50 304 SER A CA 1
ATOM 2332 C C . SER A 1 304 ? -6.709 4.763 -27.898 1.00 96.50 304 SER A C 1
ATOM 2334 O O . SER A 1 304 ? -6.567 4.318 -29.040 1.00 96.50 304 SER A O 1
ATOM 2336 N N . LEU A 1 305 ? -6.608 6.072 -27.650 1.00 97.38 305 LEU A N 1
ATOM 2337 C CA . LEU A 1 305 ? -6.296 7.059 -28.683 1.00 97.38 305 LEU A CA 1
ATOM 2338 C C . LEU A 1 305 ? -4.894 6.846 -29.268 1.00 97.38 305 LEU A C 1
ATOM 2340 O O . LEU A 1 305 ? -4.746 6.836 -30.490 1.00 97.38 305 LEU A O 1
ATOM 2344 N N . VAL A 1 306 ? -3.890 6.634 -28.415 1.00 97.12 306 VAL A N 1
ATOM 2345 C CA . VAL A 1 306 ? -2.513 6.336 -28.836 1.00 97.12 306 VAL A CA 1
ATOM 2346 C C . VAL A 1 306 ? -2.465 5.031 -29.630 1.00 97.12 306 VAL A C 1
ATOM 2348 O O . VAL A 1 306 ? -1.842 4.997 -30.687 1.00 97.12 306 VAL A O 1
ATOM 2351 N N . GLY A 1 307 ? -3.181 3.990 -29.191 1.00 95.12 307 GLY A N 1
ATOM 2352 C CA . GLY A 1 307 ? -3.295 2.726 -29.920 1.00 95.12 307 GLY A CA 1
ATOM 2353 C C . GLY A 1 307 ? -3.886 2.906 -31.320 1.00 95.12 307 GLY A C 1
ATOM 2354 O O . GLY A 1 307 ? -3.314 2.431 -32.298 1.00 95.12 307 GLY A O 1
ATOM 2355 N N . ARG A 1 308 ? -4.983 3.665 -31.452 1.00 95.75 308 ARG A N 1
ATOM 2356 C CA . ARG A 1 308 ? -5.559 4.001 -32.767 1.00 95.75 308 ARG A CA 1
ATOM 2357 C C . ARG A 1 308 ? -4.588 4.788 -33.642 1.00 95.75 308 ARG A C 1
ATOM 2359 O O . ARG A 1 308 ? -4.464 4.495 -34.826 1.00 95.75 308 ARG A O 1
ATOM 2366 N N . HIS A 1 309 ? -3.898 5.773 -33.073 1.00 96.06 309 HIS A N 1
ATOM 2367 C CA . HIS A 1 309 ? -2.922 6.565 -33.815 1.00 96.06 309 HIS A CA 1
ATOM 2368 C C . HIS A 1 309 ? -1.750 5.707 -34.309 1.00 96.06 309 HIS A C 1
ATOM 2370 O O . HIS A 1 309 ? -1.343 5.845 -35.458 1.00 96.06 309 HIS A O 1
ATOM 2376 N N . ALA A 1 310 ? -1.245 4.791 -33.479 1.00 96.00 310 ALA A N 1
ATOM 2377 C CA . ALA A 1 310 ? -0.198 3.851 -33.870 1.00 96.00 310 ALA A CA 1
ATOM 2378 C C . ALA A 1 310 ? -0.647 2.955 -35.035 1.00 96.00 310 ALA A C 1
ATOM 2380 O O . ALA A 1 310 ? 0.097 2.799 -36.000 1.00 96.00 310 ALA A O 1
ATOM 2381 N N . VAL A 1 311 ? -1.882 2.438 -34.998 1.00 95.69 311 VAL A N 1
ATOM 2382 C CA . VAL A 1 311 ? -2.456 1.654 -36.107 1.00 95.69 311 VAL A CA 1
ATOM 2383 C C . VAL A 1 311 ? -2.535 2.480 -37.392 1.00 95.69 311 VAL A C 1
ATOM 2385 O O . VAL A 1 311 ? -2.106 2.006 -38.437 1.00 95.69 311 VAL A O 1
ATOM 2388 N N . HIS A 1 312 ? -3.027 3.721 -37.331 1.00 94.00 312 HIS A N 1
ATOM 2389 C CA . HIS A 1 312 ? -3.092 4.588 -38.512 1.00 94.00 312 HIS A CA 1
ATOM 2390 C C . HIS A 1 312 ? -1.710 4.947 -39.065 1.00 94.00 312 HIS A C 1
ATOM 2392 O O . HIS A 1 312 ? -1.535 4.977 -40.280 1.00 94.00 312 HIS A O 1
ATOM 2398 N N . ALA A 1 313 ? -0.730 5.196 -38.195 1.00 93.25 313 ALA A N 1
ATOM 2399 C CA . ALA A 1 313 ? 0.643 5.457 -38.610 1.00 93.25 313 ALA A CA 1
ATOM 2400 C C . ALA A 1 313 ? 1.246 4.238 -39.324 1.00 93.25 313 ALA A C 1
ATOM 2402 O O . ALA A 1 313 ? 1.801 4.385 -40.410 1.00 93.25 313 ALA A O 1
ATOM 2403 N N . HIS A 1 314 ? 1.065 3.035 -38.768 1.00 91.25 314 HIS A N 1
ATOM 2404 C CA . HIS A 1 314 ? 1.496 1.797 -39.417 1.00 91.25 314 HIS A CA 1
ATOM 2405 C C . HIS A 1 314 ? 0.798 1.578 -40.761 1.00 91.25 314 HIS A C 1
ATOM 2407 O O . HIS A 1 314 ? 1.474 1.354 -41.763 1.00 91.25 314 HIS A O 1
ATOM 2413 N N . GLN A 1 315 ? -0.525 1.736 -40.815 1.00 90.00 315 GLN A N 1
ATOM 2414 C CA . GLN A 1 315 ? -1.282 1.623 -42.060 1.00 90.00 315 GLN A CA 1
ATOM 2415 C C . GLN A 1 315 ? -0.761 2.596 -43.129 1.00 90.00 315 GLN A C 1
ATOM 2417 O O . GLN A 1 315 ? -0.537 2.186 -44.263 1.00 90.00 315 GLN A O 1
ATOM 2422 N N . ALA A 1 316 ? -0.504 3.859 -42.776 1.00 89.25 316 ALA A N 1
ATOM 2423 C CA . ALA A 1 316 ? 0.034 4.846 -43.711 1.00 89.25 316 ALA A CA 1
ATOM 2424 C C . ALA A 1 316 ? 1.417 4.441 -44.253 1.00 89.25 316 ALA A C 1
ATOM 2426 O O . ALA A 1 316 ? 1.659 4.551 -45.454 1.00 89.25 316 ALA A O 1
ATOM 2427 N N . THR A 1 317 ? 2.303 3.922 -43.394 1.00 91.38 317 THR A N 1
ATOM 2428 C CA . THR A 1 317 ? 3.623 3.437 -43.833 1.00 91.38 317 THR A CA 1
ATOM 2429 C C . THR A 1 317 ? 3.530 2.213 -44.744 1.00 91.38 317 THR A C 1
ATOM 2431 O O . THR A 1 317 ? 4.268 2.118 -45.723 1.00 91.38 317 THR A O 1
ATOM 2434 N N . GLU A 1 318 ? 2.610 1.285 -44.471 1.00 85.19 318 GLU A N 1
ATOM 2435 C CA . GLU A 1 318 ? 2.389 0.114 -45.324 1.00 85.19 318 GLU A CA 1
ATOM 2436 C C . GLU A 1 318 ? 1.778 0.506 -46.676 1.00 85.19 318 GLU A C 1
ATOM 2438 O O . GLU A 1 318 ? 2.189 -0.006 -47.720 1.00 85.19 318 GLU A O 1
ATOM 2443 N N . GLU A 1 319 ? 0.830 1.445 -46.685 1.00 86.19 319 GLU A N 1
ATOM 2444 C CA . GLU A 1 319 ? 0.219 1.970 -47.908 1.00 86.19 319 GLU A CA 1
ATOM 2445 C C . GLU A 1 319 ? 1.235 2.702 -48.800 1.00 86.19 319 GLU A C 1
ATOM 2447 O O . GLU A 1 319 ? 1.198 2.550 -50.026 1.00 86.19 319 GLU A O 1
ATOM 2452 N N . GLU A 1 320 ? 2.176 3.442 -48.204 1.00 86.88 320 GLU A N 1
ATOM 2453 C CA . GLU A 1 320 ? 3.288 4.078 -48.918 1.00 86.88 320 GLU A CA 1
ATOM 2454 C C . GLU A 1 320 ? 4.215 3.035 -49.564 1.00 86.88 320 GLU A C 1
ATOM 2456 O O . GLU A 1 320 ? 4.545 3.158 -50.747 1.00 86.88 320 GLU A O 1
ATOM 2461 N N . GLN A 1 321 ? 4.565 1.963 -48.841 1.00 85.38 321 GLN A N 1
ATOM 2462 C CA . GLN A 1 321 ? 5.390 0.872 -49.377 1.00 85.38 321 GLN A CA 1
ATOM 2463 C C . GLN A 1 321 ? 4.696 0.082 -50.497 1.00 85.38 321 GLN A C 1
ATOM 2465 O O . GLN A 1 321 ? 5.341 -0.336 -51.461 1.00 85.38 321 GLN A O 1
ATOM 2470 N N . LEU A 1 322 ? 3.383 -0.141 -50.390 1.00 83.38 322 LEU A N 1
ATOM 2471 C CA . LEU A 1 322 ? 2.594 -0.863 -51.396 1.00 83.38 322 LEU A CA 1
ATOM 2472 C C . LEU A 1 322 ? 2.336 -0.032 -52.663 1.00 83.38 322 LEU A C 1
ATOM 2474 O O . LEU A 1 322 ? 2.114 -0.607 -53.735 1.00 83.38 322 LEU A O 1
ATOM 2478 N N . GLY A 1 323 ? 2.372 1.298 -52.546 1.00 82.38 323 GLY A N 1
ATOM 2479 C CA . GLY A 1 323 ? 2.142 2.253 -53.624 1.00 82.38 323 GLY A CA 1
ATOM 2480 C C . GLY A 1 323 ? 0.658 2.459 -53.969 1.00 82.38 323 GLY A C 1
ATOM 2481 O O . GLY A 1 323 ? -0.154 1.530 -53.965 1.00 82.38 323 GLY A O 1
ATOM 2482 N N . ALA A 1 324 ? 0.310 3.693 -54.358 1.00 77.88 324 ALA A N 1
ATOM 2483 C CA . ALA A 1 324 ? -1.071 4.171 -54.538 1.00 77.88 324 ALA A CA 1
ATOM 2484 C C . ALA A 1 324 ? -1.944 3.336 -55.503 1.00 77.88 324 ALA A C 1
ATOM 2486 O O . ALA A 1 324 ? -3.161 3.242 -55.342 1.00 77.88 324 ALA A O 1
ATOM 2487 N N . ALA A 1 325 ? -1.336 2.714 -56.518 1.00 73.81 325 ALA A N 1
ATOM 2488 C CA . ALA A 1 325 ? -2.060 1.901 -57.495 1.00 73.81 325 ALA A CA 1
ATOM 2489 C C . ALA A 1 325 ? -2.531 0.551 -56.919 1.00 73.81 325 ALA A C 1
ATOM 2491 O O . ALA A 1 325 ? -3.592 0.054 -57.302 1.00 73.81 325 ALA A O 1
ATOM 2492 N N . ARG A 1 326 ? -1.748 -0.044 -56.007 1.00 76.50 326 ARG A N 1
ATOM 2493 C CA . ARG A 1 326 ? -2.033 -1.354 -55.405 1.00 76.50 326 ARG A CA 1
ATOM 2494 C C . ARG A 1 326 ? -2.943 -1.220 -54.186 1.00 76.50 326 ARG A C 1
ATOM 2496 O O . ARG A 1 326 ? -3.856 -2.025 -54.031 1.00 76.50 326 ARG A O 1
ATOM 2503 N N . THR A 1 327 ? -2.762 -0.171 -53.382 1.00 77.44 327 THR A N 1
ATOM 2504 C CA . THR A 1 327 ? -3.662 0.163 -52.265 1.00 77.44 327 THR A CA 1
ATOM 2505 C C . THR A 1 327 ? -5.072 0.488 -52.761 1.00 77.44 327 THR A C 1
ATOM 2507 O O . THR A 1 327 ? -6.044 -0.062 -52.248 1.00 77.44 327 THR A O 1
ATOM 2510 N N . GLY A 1 328 ? -5.201 1.267 -53.842 1.00 74.88 328 GLY A N 1
ATOM 2511 C CA . GLY A 1 328 ? -6.495 1.564 -54.465 1.00 74.88 328 GLY A CA 1
ATOM 2512 C C . GLY A 1 328 ? -7.249 0.327 -54.975 1.00 74.88 328 GLY A C 1
ATOM 2513 O O . GLY A 1 328 ? -8.472 0.292 -54.889 1.00 74.88 328 GLY A O 1
ATOM 2514 N N . GLN A 1 329 ? -6.552 -0.713 -55.452 1.00 77.88 329 GLN A N 1
ATOM 2515 C CA . GLN A 1 329 ? -7.189 -1.982 -55.844 1.00 77.88 329 GLN A CA 1
ATOM 2516 C C . GLN A 1 329 ? -7.674 -2.815 -54.649 1.00 77.88 329 GLN A C 1
ATOM 2518 O O . GLN A 1 329 ? -8.657 -3.539 -54.788 1.00 77.88 329 GLN A O 1
ATOM 2523 N N . LEU A 1 330 ? -6.985 -2.738 -53.506 1.00 75.62 330 LEU A N 1
ATOM 2524 C CA . LEU A 1 330 ? -7.304 -3.515 -52.304 1.00 75.62 330 LEU A CA 1
ATOM 2525 C C . LEU A 1 330 ? -8.440 -2.888 -51.484 1.00 75.62 330 LEU A C 1
ATOM 2527 O O . LEU A 1 330 ? -9.301 -3.613 -50.992 1.00 75.62 330 LEU A O 1
ATOM 2531 N N . PHE A 1 331 ? -8.457 -1.558 -51.351 1.00 75.75 331 PHE A N 1
ATOM 2532 C CA . PHE A 1 331 ? -9.414 -0.847 -50.491 1.00 75.75 331 PHE A CA 1
ATOM 2533 C C . PHE A 1 331 ? -10.634 -0.283 -51.233 1.00 75.75 331 PHE A C 1
ATOM 2535 O O . PHE A 1 331 ? -11.676 -0.078 -50.614 1.00 75.75 331 PHE A O 1
ATOM 2542 N N . CYS A 1 332 ? -10.544 -0.084 -52.551 1.00 69.75 332 CYS A N 1
ATOM 2543 C CA . CYS A 1 332 ? -11.669 0.317 -53.397 1.00 69.75 332 CYS A CA 1
ATOM 2544 C C . CYS A 1 332 ? -11.915 -0.752 -54.473 1.00 69.75 332 CYS A C 1
ATOM 2546 O O . CYS A 1 332 ? -11.478 -0.586 -55.618 1.00 69.75 332 CYS A O 1
ATOM 2548 N N . PRO A 1 333 ? -12.604 -1.863 -54.146 1.00 63.97 333 PRO A N 1
ATOM 2549 C CA . PRO A 1 333 ? -12.972 -2.842 -55.156 1.00 63.97 333 PRO A CA 1
ATOM 2550 C C . PRO A 1 333 ? -13.875 -2.161 -56.189 1.00 63.97 333 PRO A C 1
ATOM 2552 O O . PRO A 1 333 ? -14.879 -1.538 -55.840 1.00 63.97 333 PRO A O 1
ATOM 2555 N N . LYS A 1 334 ? -13.485 -2.237 -57.466 1.00 64.75 334 LYS A N 1
ATOM 2556 C CA . LYS A 1 334 ? -14.276 -1.700 -58.580 1.00 64.75 334 LYS A CA 1
ATOM 2557 C C . LYS A 1 334 ? -15.657 -2.367 -58.561 1.00 64.75 334 LYS A C 1
ATOM 2559 O O . LYS A 1 334 ? -15.723 -3.590 -58.679 1.00 64.75 334 LYS A O 1
ATOM 2564 N N . GLN A 1 335 ? -16.712 -1.570 -58.371 1.00 52.81 335 GLN A N 1
ATOM 2565 C CA . GLN A 1 335 ? -18.095 -1.976 -58.649 1.00 52.81 335 GLN A CA 1
ATOM 2566 C C . GLN A 1 335 ? -18.290 -2.221 -60.144 1.00 52.81 335 GLN A C 1
ATOM 2568 O O . GLN A 1 335 ? -17.682 -1.470 -60.944 1.00 52.81 335 GLN A O 1
#

Sequence (335 aa):
MSTNPSLKSSSTDTKSTKSGSNASKLDTTVTGKKTVKPSVTFVKSRYMQSAEKASLSKSNSLTNESIAVPLRPSSPKPGGVKSRVGTPPRRSMAPATSMMSQEAEPSFLGKKKTILEKAVEPERNPEINKGNIEAQAFLLAYLTAKMESNTAKAEAEAEAWIMEVMEEEEALYNEVQEKKHRYLLAEKDRLANELLDLQIAALTPVVETAKQFTNDYKSFGTAVDATRHELPVKNFYIDGDRREFLDKAEACLKVSETLLMECTEGDHEGNTTSLECLQDIKTTSKAIRQQLSGTLSDLLELSSLVGRHAVHAHQATEEEQLGAARTGQLFCPKQ

pLDDT: mean 70.75, std 26.44, range [28.22, 98.56]

Secondary structure (DSSP, 8-state):
------------------------------------------PPPGGG--------------------PPPPPPPPPP-----------------------------------------PPP---HHHHHHHHHHHHHHHHHHHHHHHHHHHHHHHHHHHHHHHHHHHHHHHHHHHHHHHHHHHHHHHHHHHHHHHHHHHHHHHHHHHHHHHHHHHHHHHHHHHHHHHHHTTTS-----S-HHHHHHHHHHHHHHHHHHHHHHH-S-HHHHHHHHHHHHHHHHHHHHHHHHHHHHHHHHHHHHHHHHHHHHHHHHHHHHHHH-HHHHHHHHS---